Protein AF-A0A850GNF2-F1 (afdb_monomer_lite)

Secondary structure (DSSP, 8-state):
------HHHH-TTS-EE-TTT--EES-BTTB-TT-BTTB-EEETTEEE---SGGGSTTS-B--SSTTTTSBPPSPPEEE-TTS--TT--SSSSS-BS-HHHHHHHHTTSEEEEEEP--SPEE--EEE-TT-EEEEEEPTT---EEE-SSS-SEEE-TT-EEEEES-EEE--SS-SEEEETT-EEEEES-EEE--SS-SEEEEBSEEEEES-EEEE-SSS-SEEEES-EEEEES-EEEE-SSTT--SEEE-TT-EEEEES-EEEESSSS-SEE-TTEEEES-B-GGGSSS---TT--SEEEGGGTEEEE-----HHHHHHTTTEE--TTS-SB-SSSPBPP-STT-EE--SS----

pLDDT: mean 92.24, std 8.2, range [39.81, 98.62]

Radius of gyration: 20.98 Å; chains: 1; bounding box: 56×42×68 Å

Structure (mmCIF, N/CA/C/O backbone):
data_AF-A0A850GNF2-F1
#
_entry.id   AF-A0A850GNF2-F1
#
loop_
_atom_site.group_PDB
_atom_site.id
_atom_site.type_symbol
_atom_site.label_atom_id
_atom_site.label_alt_id
_atom_site.label_comp_id
_atom_site.label_asym_id
_atom_site.label_entity_id
_atom_site.label_seq_id
_atom_site.pdbx_PDB_ins_code
_atom_site.Cartn_x
_atom_site.Cartn_y
_atom_site.Cartn_z
_atom_site.occupancy
_atom_site.B_iso_or_equiv
_atom_site.auth_seq_id
_atom_site.auth_comp_id
_atom_site.auth_asym_id
_atom_site.auth_atom_id
_atom_site.pdbx_PDB_model_num
ATOM 1 N N . MET A 1 1 ? -12.364 -23.762 45.900 1.00 39.81 1 MET A N 1
ATOM 2 C CA . MET A 1 1 ? -12.097 -23.375 44.504 1.00 39.81 1 MET A CA 1
ATOM 3 C C . MET A 1 1 ? -11.815 -21.891 44.551 1.00 39.81 1 MET A C 1
ATOM 5 O O . MET A 1 1 ? -12.723 -21.150 44.901 1.00 39.81 1 MET A O 1
ATOM 9 N N . ALA A 1 2 ? -10.553 -21.489 44.403 1.00 40.12 2 ALA A N 1
ATOM 10 C CA . ALA A 1 2 ? -10.223 -20.075 44.277 1.00 40.12 2 ALA A CA 1
ATOM 11 C C . ALA A 1 2 ? -10.717 -19.643 42.896 1.00 40.12 2 ALA A C 1
ATOM 13 O O . ALA A 1 2 ? -10.344 -20.258 41.900 1.00 40.12 2 ALA A O 1
ATOM 14 N N . VAL A 1 3 ? -11.634 -18.684 42.866 1.00 44.25 3 VAL A N 1
ATOM 15 C CA . VAL A 1 3 ? -11.981 -17.976 41.638 1.00 44.25 3 VAL A CA 1
ATOM 16 C C . VAL A 1 3 ? -10.747 -17.132 41.339 1.00 44.25 3 VAL A C 1
ATOM 18 O O . VAL A 1 3 ? -10.374 -16.322 42.184 1.00 44.25 3 VAL A O 1
ATOM 21 N N . ALA A 1 4 ? -10.046 -17.403 40.240 1.00 52.19 4 ALA A N 1
ATOM 22 C CA . ALA A 1 4 ? -9.026 -16.477 39.767 1.00 52.19 4 ALA A CA 1
ATOM 23 C C . ALA A 1 4 ? -9.766 -15.186 39.393 1.00 52.19 4 ALA A C 1
ATOM 25 O O . ALA A 1 4 ? -10.641 -15.234 38.528 1.00 52.19 4 ALA A O 1
ATOM 26 N N . SER A 1 5 ? -9.518 -14.087 40.110 1.00 65.50 5 SER A N 1
ATOM 27 C CA . SER A 1 5 ? -9.947 -12.764 39.656 1.00 65.50 5 SER A CA 1
ATOM 28 C C . SER A 1 5 ? -9.274 -12.500 38.312 1.00 65.50 5 SER A C 1
ATOM 30 O O . SER A 1 5 ? -8.091 -12.795 38.140 1.00 65.50 5 SER A O 1
ATOM 32 N N . SER A 1 6 ? -10.039 -12.019 37.335 1.00 85.62 6 SER A N 1
ATOM 33 C CA . SER A 1 6 ? -9.461 -11.500 36.100 1.00 85.62 6 SER A CA 1
ATOM 34 C C . SER A 1 6 ? -8.782 -10.160 36.403 1.00 85.62 6 SER A C 1
ATOM 36 O O . SER A 1 6 ? -9.213 -9.431 37.301 1.00 85.62 6 SER A O 1
ATOM 38 N N . CYS A 1 7 ? -7.732 -9.820 35.652 1.00 90.62 7 CYS A N 1
ATOM 39 C CA . CYS A 1 7 ? -7.083 -8.513 35.766 1.00 90.62 7 CYS A CA 1
ATOM 40 C C . CYS A 1 7 ? -8.089 -7.366 35.580 1.00 90.62 7 CYS A C 1
ATOM 42 O O . CYS A 1 7 ? -8.069 -6.421 36.358 1.00 90.62 7 CYS A O 1
ATOM 44 N N . ALA A 1 8 ? -9.041 -7.503 34.652 1.00 90.06 8 ALA A N 1
ATOM 45 C CA . ALA A 1 8 ? -10.096 -6.520 34.407 1.00 90.06 8 ALA A CA 1
ATOM 46 C C . ALA A 1 8 ? -10.971 -6.191 35.633 1.00 90.06 8 ALA A C 1
ATOM 48 O O . ALA A 1 8 ? -11.349 -5.034 35.818 1.00 90.06 8 ALA A O 1
ATOM 49 N N . ASP A 1 9 ? -11.282 -7.177 36.481 1.00 88.50 9 ASP A N 1
ATOM 50 C CA . ASP A 1 9 ? -12.138 -6.957 37.655 1.00 88.50 9 ASP A CA 1
ATOM 51 C C . ASP A 1 9 ? -11.377 -6.296 38.817 1.00 88.50 9 ASP A C 1
ATOM 53 O O . ASP A 1 9 ? -11.948 -5.509 39.577 1.00 88.50 9 ASP A O 1
ATOM 57 N N . GLU A 1 10 ? -10.099 -6.643 38.993 1.00 90.88 10 GLU A N 1
ATOM 58 C CA . GLU A 1 10 ? -9.287 -6.200 40.135 1.00 90.88 10 GLU A CA 1
ATOM 59 C C . GLU A 1 10 ? -8.475 -4.930 39.831 1.00 90.88 10 GLU A C 1
ATOM 61 O O . GLU A 1 10 ? -8.272 -4.095 40.717 1.00 90.88 10 GLU A O 1
ATOM 66 N N . PHE A 1 11 ? -8.067 -4.752 38.574 1.00 91.81 11 PHE A N 1
ATOM 67 C CA . PHE A 1 11 ? -7.212 -3.672 38.093 1.00 91.81 11 PHE A CA 1
ATOM 68 C C . PHE A 1 11 ? -7.779 -3.066 36.797 1.00 91.81 11 PHE A C 1
ATOM 70 O O . PHE A 1 11 ? -7.298 -3.367 35.706 1.00 91.81 11 PHE A O 1
ATOM 77 N N . PRO A 1 12 ? -8.781 -2.172 36.887 1.00 88.75 12 PRO A N 1
ATOM 78 C CA . PRO A 1 12 ? -9.445 -1.608 35.708 1.00 88.75 12 PRO A CA 1
ATOM 79 C C . PRO A 1 12 ? -8.517 -0.780 34.802 1.00 88.75 12 PRO A C 1
ATOM 81 O O . PRO A 1 12 ? -8.802 -0.643 33.619 1.00 88.75 12 PRO A O 1
ATOM 84 N N . ASP A 1 13 ? -7.411 -0.254 35.337 1.00 89.44 13 ASP A N 1
ATOM 85 C CA . ASP A 1 13 ? -6.403 0.488 34.563 1.00 89.44 13 ASP A CA 1
ATOM 86 C C . ASP A 1 13 ? -5.393 -0.438 33.851 1.00 89.44 13 ASP A C 1
ATOM 88 O O . ASP A 1 13 ? -4.636 0.007 32.991 1.00 89.44 13 ASP A O 1
ATOM 92 N N . THR A 1 14 ? -5.358 -1.722 34.220 1.00 91.31 14 THR A N 1
ATOM 93 C CA . THR A 1 14 ? -4.506 -2.754 33.613 1.00 91.31 14 THR A CA 1
ATOM 94 C C . THR A 1 14 ? -5.310 -4.043 33.422 1.00 91.31 14 THR A C 1
ATOM 96 O O . THR A 1 14 ? -5.077 -5.030 34.128 1.00 91.31 14 THR A O 1
ATOM 99 N N . PRO A 1 15 ? -6.329 -4.027 32.551 1.00 93.19 15 PRO A N 1
ATOM 100 C CA . PRO A 1 15 ? -7.296 -5.113 32.479 1.00 93.19 15 PRO A CA 1
ATOM 101 C C . PRO A 1 15 ? -6.758 -6.357 31.761 1.00 93.19 15 PRO A C 1
ATOM 103 O O . PRO A 1 15 ? -7.284 -7.450 31.992 1.00 93.19 15 PRO A O 1
ATOM 106 N N . ALA A 1 16 ? -5.710 -6.212 30.945 1.00 93.50 16 ALA A N 1
ATOM 107 C CA . ALA A 1 16 ? -5.114 -7.305 30.193 1.00 93.50 16 ALA A CA 1
ATOM 108 C C . ALA A 1 16 ? -4.222 -8.168 31.096 1.00 93.50 16 ALA A C 1
ATOM 110 O O . ALA A 1 16 ? -3.486 -7.666 31.947 1.00 93.50 16 ALA A O 1
ATOM 111 N N . CYS A 1 17 ? -4.284 -9.486 30.917 1.00 93.06 17 CYS A N 1
ATOM 112 C CA . CYS A 1 17 ? -3.475 -10.438 31.672 1.00 93.06 17 CYS A CA 1
ATOM 113 C C . CYS A 1 17 ? -2.359 -10.986 30.786 1.00 93.06 17 CYS A C 1
ATOM 115 O O . CYS A 1 17 ? -2.636 -11.601 29.755 1.00 93.06 17 CYS A O 1
ATOM 117 N N . ASP A 1 18 ? -1.111 -10.809 31.209 1.00 90.81 18 ASP A N 1
ATOM 118 C CA . ASP A 1 18 ? 0.023 -11.478 30.585 1.00 90.81 18 ASP A CA 1
ATOM 119 C C . ASP A 1 18 ? 0.047 -12.953 30.987 1.00 90.81 18 ASP A C 1
ATOM 121 O O . ASP A 1 18 ? 0.232 -13.287 32.162 1.00 90.81 18 ASP A O 1
ATOM 125 N N . ALA A 1 19 ? -0.138 -13.845 30.017 1.00 87.44 19 ALA A N 1
ATOM 126 C CA . ALA A 1 19 ? -0.229 -15.277 30.285 1.00 87.44 19 ALA A CA 1
ATOM 127 C C . ALA A 1 19 ? 1.074 -15.855 30.868 1.00 87.44 19 ALA A C 1
ATOM 129 O O . ALA A 1 19 ? 1.021 -16.816 31.641 1.00 87.44 19 ALA A O 1
ATOM 130 N N . ASP A 1 20 ? 2.220 -15.258 30.536 1.00 87.81 20 ASP A N 1
ATOM 131 C CA . ASP A 1 20 ? 3.536 -15.781 30.899 1.00 87.81 20 ASP A CA 1
ATOM 132 C C . ASP A 1 20 ? 3.971 -15.368 32.310 1.00 87.81 20 ASP A C 1
ATOM 134 O O . ASP A 1 20 ? 4.426 -16.202 33.101 1.00 87.81 20 ASP A O 1
ATOM 138 N N . SER A 1 21 ? 3.822 -14.091 32.663 1.00 90.19 21 SER A N 1
ATOM 139 C CA . SER A 1 21 ? 4.195 -13.570 33.984 1.00 90.19 21 SER A CA 1
ATOM 140 C C . SER A 1 21 ? 3.050 -13.584 34.998 1.00 90.19 21 SER A C 1
ATOM 142 O O . SER A 1 21 ? 3.304 -13.514 36.206 1.00 90.19 21 SER A O 1
ATOM 144 N N . GLY A 1 22 ? 1.799 -13.666 34.534 1.00 89.81 22 GLY A N 1
ATOM 145 C CA . GLY A 1 22 ? 0.603 -13.454 35.350 1.00 89.81 22 GLY A CA 1
ATOM 146 C C . GLY A 1 22 ? 0.435 -12.005 35.816 1.00 89.81 22 GLY A C 1
ATOM 147 O O . GLY A 1 22 ? -0.324 -11.755 36.755 1.00 89.81 22 GLY A O 1
ATOM 148 N N . ALA A 1 23 ? 1.177 -11.060 35.228 1.00 92.38 23 ALA A N 1
ATOM 149 C CA . ALA A 1 23 ? 1.043 -9.643 35.522 1.00 92.38 23 ALA A CA 1
ATOM 150 C C . ALA A 1 23 ? -0.188 -9.053 34.826 1.00 92.38 23 ALA A C 1
ATOM 152 O O . ALA A 1 23 ? -0.534 -9.428 33.707 1.00 92.38 23 ALA A O 1
ATOM 153 N N . CYS A 1 24 ? -0.813 -8.084 35.488 1.00 94.94 24 CYS A N 1
ATOM 154 C CA . CYS A 1 24 ? -1.846 -7.262 34.882 1.00 94.94 24 CYS A CA 1
ATOM 155 C C . CYS A 1 24 ? -1.188 -6.071 34.179 1.00 94.94 24 CYS A C 1
ATOM 157 O O . CYS A 1 24 ? -0.412 -5.331 34.792 1.00 94.94 24 CYS A O 1
ATOM 159 N N . LEU A 1 25 ? -1.476 -5.916 32.892 1.00 95.62 25 LEU A N 1
ATOM 160 C CA . LEU A 1 25 ? -0.888 -4.932 31.991 1.00 95.62 25 LEU A CA 1
ATOM 161 C C . LEU A 1 25 ? -1.976 -4.042 31.399 1.00 95.62 25 LEU A C 1
ATOM 163 O O . LEU A 1 25 ? -3.154 -4.397 31.409 1.00 95.62 25 LEU A O 1
ATOM 167 N N . VAL A 1 26 ? -1.585 -2.870 30.897 1.00 95.50 26 VAL A N 1
ATOM 168 C CA . VAL A 1 26 ? -2.526 -1.968 30.214 1.00 95.50 26 VAL A CA 1
ATOM 169 C C . VAL A 1 26 ? -3.154 -2.693 29.028 1.00 95.50 26 VAL A C 1
ATOM 171 O O . VAL A 1 26 ? -4.368 -2.687 28.876 1.00 95.50 26 VAL A O 1
ATOM 174 N N . CYS A 1 27 ? -2.324 -3.362 28.239 1.00 95.75 27 CYS A N 1
ATOM 175 C CA . CYS A 1 27 ? -2.727 -4.149 27.090 1.00 95.75 27 CYS A CA 1
ATOM 176 C C . CYS A 1 27 ? -1.705 -5.265 26.846 1.00 95.75 27 CYS A C 1
ATOM 178 O O . CYS A 1 27 ? -0.597 -5.230 27.391 1.00 95.75 27 CYS A O 1
ATOM 180 N N . THR A 1 28 ? -2.074 -6.226 26.011 1.00 93.19 28 THR A N 1
ATOM 181 C CA . THR A 1 28 ? -1.159 -7.178 25.367 1.00 93.19 28 THR A CA 1
ATOM 182 C C . THR A 1 28 ? -1.459 -7.207 23.868 1.00 93.19 28 THR A C 1
ATOM 184 O O . THR A 1 28 ? -2.492 -6.694 23.439 1.00 93.19 28 THR A O 1
ATOM 187 N N . GLU A 1 29 ? -0.601 -7.829 23.056 1.00 86.75 29 GLU A N 1
ATOM 188 C CA . GLU A 1 29 ? -0.900 -8.034 21.626 1.00 86.75 29 GLU A CA 1
ATOM 189 C C . GLU A 1 29 ? -2.222 -8.792 21.413 1.00 86.75 29 GLU A C 1
ATOM 191 O O . GLU A 1 29 ? -2.964 -8.508 20.479 1.00 86.75 29 GLU A O 1
ATOM 196 N N . ALA A 1 30 ? -2.552 -9.721 22.317 1.00 86.50 30 ALA A N 1
ATOM 197 C CA . ALA A 1 30 ? -3.792 -10.492 22.269 1.00 86.50 30 ALA A CA 1
ATOM 198 C C . ALA A 1 30 ? -5.013 -9.756 22.860 1.00 86.50 30 ALA A C 1
ATOM 200 O O . ALA A 1 30 ? -6.145 -10.179 22.629 1.00 86.50 30 ALA A O 1
ATOM 201 N N . ASP A 1 31 ? -4.803 -8.693 23.642 1.00 90.25 31 ASP A N 1
ATOM 202 C CA . ASP A 1 31 ? -5.862 -7.914 24.285 1.00 90.25 31 ASP A CA 1
ATOM 203 C C . ASP A 1 31 ? -5.499 -6.421 24.322 1.00 90.25 31 ASP A C 1
ATOM 205 O O . ASP A 1 31 ? -4.918 -5.906 25.283 1.00 90.25 31 ASP A O 1
ATOM 209 N N . ALA A 1 32 ? -5.881 -5.717 23.255 1.00 92.25 32 ALA A N 1
ATOM 210 C CA . ALA A 1 32 ? -5.799 -4.264 23.138 1.00 92.25 32 ALA A CA 1
ATOM 211 C C . ALA A 1 32 ? -7.120 -3.572 23.531 1.00 92.25 32 ALA A C 1
ATOM 213 O O . ALA A 1 32 ? -7.311 -2.399 23.231 1.00 92.25 32 ALA A O 1
ATOM 214 N N . SER A 1 33 ? -8.047 -4.261 24.212 1.00 88.62 33 SER A N 1
ATOM 215 C CA . SER A 1 33 ? -9.397 -3.733 24.487 1.00 88.62 33 SER A CA 1
ATOM 216 C C . SER A 1 33 ? -9.417 -2.488 25.389 1.00 88.62 33 SER A C 1
ATOM 218 O O . SER A 1 33 ? -10.382 -1.723 25.376 1.00 88.62 33 SER A O 1
ATOM 220 N N . ALA A 1 34 ? -8.346 -2.266 26.159 1.00 92.00 34 ALA A N 1
ATOM 221 C CA . ALA A 1 34 ? -8.129 -1.060 26.959 1.00 92.00 34 ALA A CA 1
ATOM 222 C C . ALA A 1 34 ? -7.594 0.134 26.149 1.00 92.00 34 ALA A C 1
ATOM 224 O O . ALA A 1 34 ? -7.656 1.274 26.616 1.00 92.00 34 ALA A O 1
ATOM 225 N N . CYS A 1 35 ? -7.037 -0.128 24.967 1.00 94.44 35 CYS A N 1
ATOM 226 C CA . CYS A 1 35 ? -6.537 0.877 24.046 1.00 94.44 35 CYS A CA 1
ATOM 227 C C . CYS A 1 35 ? -7.698 1.448 23.220 1.00 94.44 35 CYS A C 1
ATOM 229 O O . CYS A 1 35 ? -8.672 0.769 22.904 1.00 94.44 35 CYS A O 1
ATOM 231 N N . GLY A 1 36 ? -7.632 2.738 22.901 1.00 90.94 36 GLY A N 1
ATOM 232 C CA . GLY A 1 36 ? -8.710 3.426 22.199 1.00 90.94 36 GLY A CA 1
ATOM 233 C C . GLY A 1 36 ? -8.376 4.876 21.881 1.00 90.94 36 GLY A C 1
ATOM 234 O O . GLY A 1 36 ? -7.320 5.395 22.251 1.00 90.94 36 GLY A O 1
ATOM 235 N N . GLY A 1 37 ? -9.290 5.548 21.181 1.00 92.06 37 GLY A N 1
ATOM 236 C CA . GLY A 1 37 ? -9.079 6.922 20.727 1.00 92.06 37 GLY A CA 1
ATOM 237 C C . GLY A 1 37 ? -7.844 7.032 19.828 1.00 92.06 37 GLY A C 1
ATOM 238 O O . GLY A 1 37 ? -7.724 6.306 18.848 1.00 92.06 37 GLY A O 1
ATOM 239 N N . SER A 1 38 ? -6.920 7.927 20.181 1.00 94.88 38 SER A N 1
ATOM 240 C CA . SER A 1 38 ? -5.676 8.165 19.433 1.00 94.88 38 SER A CA 1
ATOM 241 C C . SER A 1 38 ? -4.569 7.142 19.697 1.00 94.88 38 SER A C 1
ATOM 243 O O . SER A 1 38 ? -3.463 7.304 19.193 1.00 94.88 38 SER A O 1
ATOM 245 N N . THR A 1 39 ? -4.815 6.145 20.547 1.00 95.94 39 THR A N 1
ATOM 246 C CA . THR A 1 39 ? -3.853 5.079 20.843 1.00 95.94 39 THR A CA 1
ATOM 247 C C . THR A 1 39 ? -4.557 3.723 20.866 1.00 95.94 39 THR A C 1
ATOM 249 O O . THR A 1 39 ? -4.775 3.189 21.955 1.00 95.94 39 THR A O 1
ATOM 252 N N . PRO A 1 40 ? -5.013 3.203 19.713 1.00 95.62 40 PRO A N 1
ATOM 253 C CA . PRO A 1 40 ? -5.770 1.954 19.650 1.00 95.62 40 PRO A CA 1
ATOM 254 C C . PRO A 1 40 ? -4.891 0.692 19.669 1.00 95.62 40 PRO A C 1
ATOM 256 O O . PRO A 1 40 ? -5.389 -0.379 19.996 1.00 95.62 40 PRO A O 1
ATOM 259 N N . ALA A 1 41 ? -3.600 0.803 19.351 1.00 94.44 41 ALA A N 1
ATOM 260 C CA . ALA A 1 41 ? -2.694 -0.335 19.242 1.00 94.44 41 ALA A CA 1
ATOM 261 C C . ALA A 1 41 ? -1.982 -0.623 20.569 1.00 94.44 41 ALA A C 1
ATOM 263 O O . ALA A 1 41 ? -1.715 0.301 21.337 1.00 94.44 41 ALA A O 1
ATOM 264 N N . CYS A 1 42 ? -1.605 -1.881 20.809 1.00 94.06 42 CYS A N 1
ATOM 265 C CA . CYS A 1 42 ? -0.742 -2.261 21.925 1.00 94.06 42 CYS A CA 1
ATOM 266 C C . CYS A 1 42 ? 0.664 -2.615 21.432 1.00 94.06 42 CYS A C 1
ATOM 268 O O . CYS A 1 42 ? 0.819 -3.559 20.664 1.00 94.06 42 CYS A O 1
ATOM 270 N N . VAL A 1 43 ? 1.684 -1.897 21.903 1.00 90.88 43 VAL A N 1
ATOM 271 C CA . VAL A 1 43 ? 3.099 -2.207 21.639 1.00 90.88 43 VAL A CA 1
ATOM 272 C C . VAL A 1 43 ? 3.862 -2.130 22.952 1.00 90.88 43 VAL A C 1
ATOM 274 O O . VAL A 1 43 ? 3.697 -1.172 23.709 1.00 90.88 43 VAL A O 1
ATOM 277 N N . ASP A 1 44 ? 4.663 -3.153 23.256 1.00 90.25 44 ASP A N 1
ATOM 278 C CA . ASP A 1 44 ? 5.404 -3.264 24.521 1.00 90.25 44 ASP A CA 1
ATOM 279 C C . ASP A 1 44 ? 4.519 -2.995 25.755 1.00 90.25 44 ASP A C 1
ATOM 281 O O . ASP A 1 44 ? 4.902 -2.303 26.705 1.00 90.25 44 ASP A O 1
ATOM 285 N N . ASN A 1 45 ? 3.296 -3.537 25.731 1.00 94.25 45 ASN A N 1
ATOM 286 C CA . ASN A 1 45 ? 2.292 -3.404 26.792 1.00 94.25 45 ASN A CA 1
ATOM 287 C C . ASN A 1 45 ? 1.847 -1.956 27.072 1.00 94.25 45 ASN A C 1
ATOM 289 O O . ASN A 1 45 ? 1.370 -1.643 28.167 1.00 94.25 45 ASN A O 1
ATOM 293 N N . THR A 1 46 ? 2.020 -1.069 26.090 1.00 94.50 46 THR A N 1
ATOM 294 C CA . THR A 1 46 ? 1.627 0.341 26.128 1.00 94.50 46 THR A CA 1
ATOM 295 C C . THR A 1 46 ? 0.708 0.651 24.953 1.00 94.50 46 THR A C 1
ATOM 297 O O . THR A 1 46 ? 0.967 0.230 23.827 1.00 94.50 46 THR A O 1
ATOM 300 N N . CYS A 1 47 ? -0.353 1.423 25.198 1.00 96.19 47 CYS A N 1
ATOM 301 C CA . CYS A 1 47 ? -1.207 1.892 24.115 1.00 96.19 47 CYS A CA 1
ATOM 302 C C . CYS A 1 47 ? -0.483 2.962 23.285 1.00 96.19 47 CYS A C 1
ATOM 304 O O . CYS A 1 47 ? -0.028 3.975 23.826 1.00 96.19 47 CYS A O 1
ATOM 306 N N . VAL A 1 48 ? -0.413 2.756 21.975 1.00 95.50 48 VAL A N 1
ATOM 307 C CA . VAL A 1 48 ? 0.239 3.644 21.003 1.00 95.50 48 VAL A CA 1
ATOM 308 C C . VAL A 1 48 ? -0.695 3.913 19.816 1.00 95.50 48 VAL A C 1
ATOM 310 O O . VAL A 1 48 ? -1.666 3.171 19.628 1.00 95.50 48 VAL A O 1
ATOM 313 N N . PRO A 1 49 ? -0.473 4.985 19.03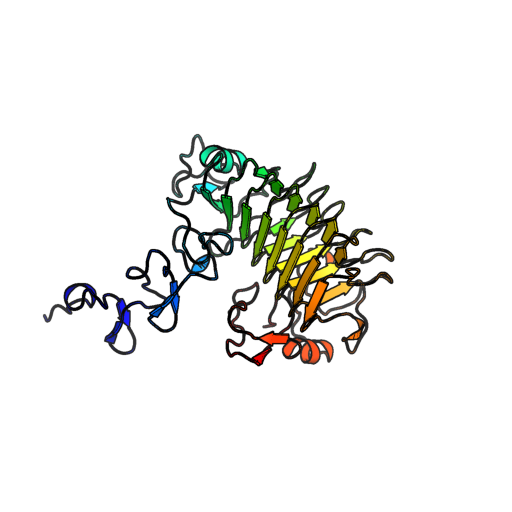1 1.00 96.06 49 PRO A N 1
ATOM 314 C CA . PRO A 1 49 ? -1.181 5.173 17.767 1.00 96.06 49 PRO A CA 1
ATOM 315 C C . PRO A 1 49 ? -0.962 3.963 16.854 1.00 96.06 49 PRO A C 1
ATOM 317 O O . PRO A 1 49 ? 0.122 3.377 16.877 1.00 96.06 49 PRO A O 1
ATOM 320 N N . CYS A 1 50 ? -1.966 3.583 16.064 1.00 95.12 50 CYS A N 1
ATOM 321 C CA . CYS A 1 50 ? -1.761 2.523 15.083 1.00 95.12 50 CYS A CA 1
ATOM 322 C C . CYS A 1 50 ? -0.827 2.995 13.957 1.00 95.12 50 CYS A C 1
ATOM 324 O O . CYS A 1 50 ? -0.760 4.174 13.618 1.00 95.12 50 CYS A O 1
ATOM 326 N N . SER A 1 51 ? -0.097 2.060 13.374 1.00 92.25 51 SER A N 1
ATOM 327 C CA . SER A 1 51 ? 0.792 2.256 12.230 1.00 92.25 51 SER A CA 1
ATOM 328 C C . SER A 1 51 ? 0.575 1.209 11.135 1.00 92.25 51 SER A C 1
ATOM 330 O O . SER A 1 51 ? 1.240 1.262 10.106 1.00 92.25 51 SER A O 1
ATOM 332 N N . MET A 1 52 ? -0.328 0.249 11.356 1.00 91.38 52 MET A N 1
ATOM 333 C CA . MET A 1 52 ? -0.705 -0.810 10.415 1.00 91.38 52 MET A CA 1
ATOM 334 C C . MET A 1 52 ? -2.177 -1.187 10.622 1.00 91.38 52 MET A C 1
ATOM 336 O O . MET A 1 52 ? -2.719 -0.989 11.714 1.00 91.38 52 MET A O 1
ATOM 340 N N . HIS A 1 53 ? -2.850 -1.685 9.586 1.00 93.69 53 HIS A N 1
ATOM 341 C CA . HIS A 1 53 ? -4.298 -1.908 9.640 1.00 93.69 53 HIS A CA 1
ATOM 342 C C . HIS A 1 53 ? -4.695 -3.020 10.623 1.00 93.69 53 HIS A C 1
ATOM 344 O O . HIS A 1 53 ? -5.726 -2.913 11.281 1.00 93.69 53 HIS A O 1
ATOM 350 N N . GLU A 1 54 ? -3.834 -4.012 10.815 1.00 90.88 54 GLU A N 1
ATOM 351 C CA . GLU A 1 54 ? -4.004 -5.162 11.708 1.00 90.88 54 GLU A CA 1
ATOM 352 C C . GLU A 1 54 ? -4.068 -4.761 13.189 1.00 90.88 54 GLU A C 1
ATOM 354 O O . GLU A 1 54 ? -4.623 -5.484 14.013 1.00 90.88 54 GLU A O 1
ATOM 359 N N . GLN A 1 55 ? -3.559 -3.574 13.537 1.00 92.38 55 GLN A N 1
ATOM 360 C CA . GLN A 1 55 ? -3.676 -3.003 14.882 1.00 92.38 55 GLN A CA 1
ATOM 361 C C . GLN A 1 55 ? -5.064 -2.413 15.177 1.00 92.38 55 GLN A C 1
ATOM 363 O O . GLN A 1 55 ? -5.291 -1.906 16.277 1.00 92.38 55 GLN A O 1
ATOM 368 N N . CYS A 1 56 ? -5.992 -2.478 14.221 1.00 93.62 56 CYS A N 1
ATOM 369 C CA . CYS A 1 56 ? -7.373 -2.033 14.354 1.00 93.62 56 CYS A CA 1
ATOM 370 C C . CYS A 1 56 ? -8.349 -3.201 14.148 1.00 93.62 56 CYS A C 1
ATOM 372 O O . CYS A 1 56 ? -8.970 -3.295 13.089 1.00 93.62 56 CYS A O 1
ATOM 374 N N . PRO A 1 57 ? -8.523 -4.094 15.144 1.00 84.88 57 PRO A N 1
ATOM 375 C CA . PRO A 1 57 ? -9.429 -5.232 15.022 1.00 84.88 57 PRO A CA 1
ATOM 376 C C . PRO A 1 57 ? -10.850 -4.798 14.638 1.00 84.88 57 PRO A C 1
ATOM 378 O O . PRO A 1 57 ? -11.447 -3.952 15.303 1.00 84.88 57 PRO A O 1
ATOM 381 N N . GLY A 1 58 ? -11.390 -5.395 13.573 1.00 83.50 58 GLY A N 1
ATOM 382 C CA . GLY A 1 58 ? -12.728 -5.089 13.049 1.00 83.50 58 GLY A CA 1
ATOM 383 C C . GLY A 1 58 ? -12.818 -3.823 12.191 1.00 83.50 58 GLY A C 1
ATOM 384 O O . GLY A 1 58 ? -13.919 -3.419 11.829 1.00 83.50 58 GLY A O 1
ATOM 385 N N . SER A 1 59 ? -11.689 -3.182 11.882 1.00 93.75 59 SER A N 1
ATOM 386 C CA . SER A 1 59 ? -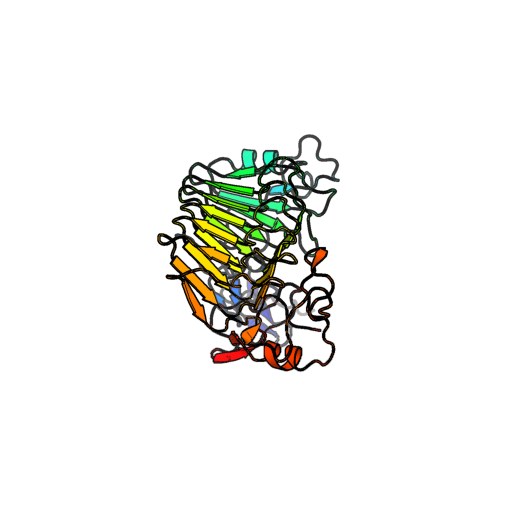11.622 -1.949 11.100 1.00 93.75 59 SER A CA 1
ATOM 387 C C . SER A 1 59 ? -10.246 -1.841 10.418 1.00 93.75 59 SER A C 1
ATOM 389 O O . SER A 1 59 ? -9.625 -2.848 10.089 1.00 93.75 59 SER A O 1
ATOM 391 N N . ALA A 1 60 ? -9.766 -0.624 10.181 1.00 96.25 60 ALA A N 1
ATOM 392 C CA . ALA A 1 60 ? -8.470 -0.334 9.590 1.00 96.25 60 ALA A CA 1
ATOM 393 C C . ALA A 1 60 ? -7.814 0.849 10.313 1.00 96.25 60 ALA A C 1
ATOM 395 O O . ALA A 1 60 ? -8.495 1.704 10.881 1.00 96.25 60 ALA A O 1
ATOM 396 N N . CYS A 1 61 ? -6.485 0.917 10.284 1.00 96.50 61 CYS A N 1
ATOM 397 C CA . CYS A 1 61 ? -5.752 2.097 10.738 1.00 96.50 61 CYS A CA 1
ATOM 398 C C . CYS A 1 61 ? -5.827 3.225 9.706 1.00 96.50 61 CYS A C 1
ATOM 400 O O . CYS A 1 61 ? -5.689 2.987 8.507 1.00 96.50 61 CYS A O 1
ATOM 402 N N . GLN A 1 62 ? -5.986 4.455 10.175 1.00 95.62 62 GLN A N 1
ATOM 403 C CA . GLN A 1 62 ? -5.809 5.651 9.364 1.00 95.62 62 GLN A CA 1
ATOM 404 C C . GLN A 1 62 ? -4.313 5.948 9.297 1.00 95.62 62 GLN A C 1
ATOM 406 O O . GLN A 1 62 ? -3.733 6.457 10.254 1.00 95.62 62 GLN A O 1
ATOM 411 N N . LEU A 1 63 ? -3.665 5.547 8.202 1.00 91.69 63 LEU A N 1
ATOM 412 C CA . LEU A 1 63 ? -2.204 5.643 8.083 1.00 91.69 63 LEU A CA 1
ATOM 413 C C . LEU A 1 63 ? -1.713 7.069 7.822 1.00 91.69 63 LEU A C 1
ATOM 415 O O . LEU A 1 63 ? -0.550 7.350 8.076 1.00 91.69 63 LEU A O 1
ATOM 419 N N . GLU A 1 64 ? -2.591 7.941 7.330 1.00 87.56 64 GLU A N 1
ATOM 420 C CA . GLU A 1 64 ? -2.277 9.321 6.961 1.00 87.56 64 GLU A CA 1
ATOM 421 C C . GLU A 1 64 ? -3.510 10.230 7.104 1.00 87.56 64 GLU A C 1
ATOM 423 O O . GLU A 1 64 ? -4.641 9.756 7.260 1.00 87.56 64 GLU A O 1
ATOM 428 N N . GLY A 1 65 ? -3.289 11.546 7.033 1.00 85.19 65 GLY A N 1
ATOM 429 C CA . GLY A 1 65 ? -4.309 12.584 7.207 1.00 85.19 65 GLY A CA 1
ATOM 430 C C . GLY A 1 65 ? -4.450 13.077 8.653 1.00 85.19 65 GLY A C 1
ATOM 431 O O . GLY A 1 65 ? -3.641 12.768 9.529 1.00 85.19 65 GLY A O 1
ATOM 432 N N . ASP A 1 66 ? -5.488 13.871 8.923 1.00 87.12 66 ASP A N 1
ATOM 433 C CA . ASP A 1 66 ? -5.682 14.518 10.235 1.00 87.12 66 ASP A CA 1
ATOM 434 C C . ASP A 1 66 ? -5.907 13.523 11.392 1.00 87.12 66 ASP A C 1
ATOM 436 O O . ASP A 1 66 ? -5.600 13.835 12.544 1.00 87.12 66 ASP A O 1
ATOM 440 N N . ASP A 1 67 ? -6.392 12.319 11.083 1.00 92.31 67 ASP A N 1
ATOM 441 C CA . ASP A 1 67 ? -6.724 11.270 12.054 1.00 92.31 67 ASP A CA 1
ATOM 442 C C . ASP A 1 67 ? -5.672 10.149 12.102 1.00 92.31 67 ASP A C 1
ATOM 444 O O . ASP A 1 67 ? -5.948 9.053 12.601 1.00 92.31 67 ASP A O 1
ATOM 448 N N . THR A 1 68 ? -4.467 10.419 11.583 1.00 94.12 68 THR A N 1
ATOM 449 C CA . THR A 1 68 ? -3.364 9.451 11.531 1.00 94.12 68 THR A CA 1
ATOM 450 C C . THR A 1 68 ? -3.147 8.768 12.880 1.00 94.12 68 THR A C 1
ATOM 452 O O . THR A 1 68 ? -3.018 9.417 13.922 1.00 94.12 68 THR A O 1
ATOM 455 N N . GLY A 1 69 ? -3.077 7.440 12.853 1.00 95.19 69 GLY A N 1
ATOM 456 C CA . GLY A 1 69 ? -2.843 6.602 14.023 1.00 95.19 69 GLY A CA 1
ATOM 457 C C . GLY A 1 69 ? -4.078 6.296 14.868 1.00 95.19 69 GLY A C 1
ATOM 458 O O . GLY A 1 69 ? -3.956 5.734 15.960 1.00 95.19 69 GLY A O 1
ATOM 459 N N . THR A 1 70 ? -5.268 6.616 14.362 1.00 96.69 70 THR A N 1
ATOM 460 C CA . THR A 1 70 ? -6.554 6.150 14.901 1.00 96.69 70 THR A CA 1
ATOM 461 C C . THR A 1 70 ? -7.133 5.036 14.024 1.00 96.69 70 THR A C 1
ATOM 463 O O . THR A 1 70 ? -6.746 4.885 12.867 1.00 96.69 70 THR A O 1
ATOM 466 N N . CYS A 1 71 ? -8.076 4.256 14.553 1.00 96.94 71 CYS A N 1
ATOM 467 C CA . CYS A 1 71 ? -8.851 3.320 13.736 1.00 96.94 71 CYS A CA 1
ATOM 468 C C . CYS A 1 71 ? -10.051 4.022 13.095 1.00 96.94 71 CYS A C 1
ATOM 470 O O . CYS A 1 71 ? -10.637 4.917 13.710 1.00 96.94 71 CYS A O 1
ATOM 472 N N . PHE A 1 72 ? -10.454 3.585 11.901 1.00 96.69 72 PHE A N 1
ATOM 473 C CA . PHE A 1 72 ? -11.727 3.997 11.307 1.00 96.69 72 PHE A CA 1
ATOM 474 C C . PHE A 1 72 ? -12.893 3.669 12.249 1.00 96.69 72 PHE A C 1
ATOM 476 O O . PHE A 1 72 ? -12.915 2.615 12.895 1.00 96.69 72 PHE A O 1
ATOM 483 N N . ALA A 1 73 ? -13.865 4.575 12.320 1.00 93.56 73 ALA A N 1
ATOM 484 C CA . ALA A 1 73 ? -15.075 4.376 13.102 1.00 93.56 73 ALA A CA 1
ATOM 485 C C . ALA A 1 73 ? -16.123 3.556 12.332 1.00 93.56 73 ALA A C 1
ATOM 487 O O . ALA A 1 73 ? -16.199 3.613 11.108 1.00 93.56 73 ALA A O 1
ATOM 488 N N . GLY A 1 74 ? -16.994 2.871 13.077 1.00 91.12 74 GLY A N 1
ATOM 489 C CA . GLY A 1 74 ? -18.071 2.056 12.512 1.00 91.12 74 GLY A CA 1
ATOM 490 C C . GLY A 1 74 ? -17.655 0.612 12.243 1.00 91.12 74 GLY A C 1
ATOM 491 O O . GLY A 1 74 ? -16.491 0.249 12.392 1.00 91.12 74 GLY A O 1
ATOM 492 N N . ASP A 1 75 ? -18.647 -0.203 11.895 1.00 93.50 75 ASP A N 1
ATOM 493 C CA . ASP A 1 75 ? -18.432 -1.597 11.518 1.00 93.50 75 ASP A CA 1
ATOM 494 C C . ASP A 1 75 ? -17.951 -1.658 10.063 1.00 93.50 75 ASP A C 1
ATOM 496 O O . ASP A 1 75 ? -18.445 -0.914 9.208 1.00 93.50 75 ASP A O 1
ATOM 500 N N . ALA A 1 76 ? -16.991 -2.538 9.779 1.00 96.94 76 ALA A N 1
ATOM 501 C CA . ALA A 1 76 ? -16.533 -2.757 8.417 1.00 96.94 76 ALA A CA 1
ATOM 502 C C . ALA A 1 76 ? -17.618 -3.446 7.572 1.00 96.94 76 ALA A C 1
ATOM 504 O O . ALA A 1 76 ? -18.358 -4.306 8.054 1.00 96.94 76 ALA A O 1
ATOM 505 N N . LEU A 1 77 ? -17.699 -3.068 6.297 1.00 97.50 77 LEU A N 1
ATOM 506 C CA . LEU A 1 77 ? -18.564 -3.717 5.319 1.00 97.50 77 LEU A CA 1
ATOM 507 C C . LEU A 1 77 ? -17.813 -4.878 4.673 1.00 97.50 77 LEU A C 1
ATOM 509 O O . LEU A 1 77 ? -16.669 -4.719 4.272 1.00 97.50 77 LEU A O 1
ATOM 513 N N . HIS A 1 78 ? -18.449 -6.027 4.522 1.00 96.88 78 HIS A N 1
ATOM 514 C CA . HIS A 1 78 ? -17.860 -7.204 3.899 1.00 96.88 78 HIS A CA 1
ATOM 515 C C . HIS A 1 78 ? -18.344 -7.345 2.459 1.00 96.88 78 HIS A C 1
ATOM 517 O O . HIS A 1 78 ? -19.531 -7.170 2.169 1.00 96.88 78 HIS A O 1
ATOM 523 N N . VAL A 1 79 ? -17.422 -7.689 1.563 1.00 96.69 79 VAL A N 1
ATOM 524 C CA . VAL A 1 79 ? -17.698 -8.024 0.165 1.00 96.69 79 VAL A CA 1
ATOM 525 C C . VAL A 1 79 ? -17.183 -9.432 -0.102 1.00 96.69 79 VAL A C 1
ATOM 527 O O . VAL A 1 79 ? -16.006 -9.716 0.116 1.00 96.69 79 VAL A O 1
ATOM 530 N N . ASP A 1 80 ? -18.070 -10.302 -0.576 1.00 95.25 80 ASP A N 1
ATOM 531 C CA . ASP A 1 80 ? -17.760 -11.676 -0.972 1.00 95.25 80 ASP A CA 1
ATOM 532 C C . ASP A 1 80 ? -18.563 -12.024 -2.234 1.00 95.25 80 ASP A C 1
ATOM 534 O O . ASP A 1 80 ? -19.771 -12.270 -2.184 1.00 95.25 80 ASP A O 1
ATOM 538 N N . GLY A 1 81 ? -17.883 -12.037 -3.383 1.00 86.31 81 GLY A N 1
ATOM 539 C CA . GLY A 1 81 ? -18.496 -12.326 -4.683 1.00 86.31 81 GLY A CA 1
ATOM 540 C C . GLY A 1 81 ? -18.984 -13.771 -4.868 1.00 86.31 81 GLY A C 1
ATOM 541 O O . GLY A 1 81 ? -19.762 -14.031 -5.791 1.00 86.31 81 GLY A O 1
ATOM 542 N N . ASP A 1 82 ? -18.562 -14.704 -4.009 1.00 87.56 82 ASP A N 1
ATOM 543 C CA . ASP A 1 82 ? -18.961 -16.116 -4.053 1.00 87.56 82 ASP A CA 1
ATOM 544 C C . ASP A 1 82 ? -20.069 -16.444 -3.031 1.00 87.56 82 ASP A C 1
ATOM 546 O O . ASP A 1 82 ? -20.717 -17.500 -3.120 1.00 87.56 82 ASP A O 1
ATOM 550 N N . ALA A 1 83 ? -20.339 -15.538 -2.085 1.00 84.44 83 ALA A N 1
ATOM 551 C CA . ALA A 1 83 ? -21.413 -15.672 -1.111 1.00 84.44 83 ALA A CA 1
ATOM 552 C C . ALA A 1 83 ? -22.814 -15.586 -1.741 1.00 84.44 83 ALA A C 1
ATOM 554 O O . ALA A 1 83 ? -23.055 -15.062 -2.829 1.00 84.44 83 ALA A O 1
ATOM 555 N N . ALA A 1 84 ? -23.814 -16.074 -1.002 1.00 79.88 84 ALA A N 1
ATOM 556 C CA . ALA A 1 84 ? -25.221 -15.879 -1.346 1.00 79.88 84 ALA A CA 1
ATOM 557 C C . ALA A 1 84 ? -25.702 -14.474 -0.926 1.00 79.88 84 ALA A C 1
ATOM 559 O O . ALA A 1 84 ? -26.631 -14.341 -0.132 1.00 79.88 84 ALA A O 1
ATOM 560 N N . CYS A 1 85 ? -25.086 -13.427 -1.469 1.00 78.75 85 CYS A N 1
ATOM 561 C CA . CYS A 1 85 ? -25.237 -12.024 -1.060 1.00 78.75 85 CYS A CA 1
ATOM 562 C C . CYS A 1 85 ? -26.508 -11.330 -1.609 1.00 78.75 85 CYS A C 1
ATOM 564 O O . CYS A 1 85 ? -26.532 -10.142 -1.925 1.00 78.75 85 CYS A O 1
ATOM 566 N N . VAL A 1 86 ? -27.628 -12.063 -1.709 1.00 70.44 86 VAL A N 1
ATOM 567 C CA . VAL A 1 86 ? -28.913 -11.498 -2.158 1.00 70.44 86 VAL A CA 1
ATOM 568 C C . VAL A 1 86 ? -29.403 -10.480 -1.124 1.00 70.44 86 VAL A C 1
ATOM 570 O O . VAL A 1 86 ? -29.940 -10.866 -0.086 1.00 70.44 86 VAL A O 1
ATOM 573 N N . SER A 1 87 ? -29.262 -9.186 -1.434 1.00 69.50 87 SER A N 1
ATOM 574 C CA . SER A 1 87 ? -29.594 -8.057 -0.547 1.00 69.50 87 SER A CA 1
ATOM 575 C C . SER A 1 87 ? -28.865 -8.100 0.800 1.00 69.50 87 SER A C 1
ATOM 577 O O . SER A 1 87 ? -29.505 -7.966 1.844 1.00 69.50 87 SER A O 1
ATOM 579 N N . GLY A 1 88 ? -27.549 -8.332 0.765 1.00 76.81 88 GLY A N 1
ATOM 580 C CA . GLY A 1 88 ? -26.703 -8.201 1.948 1.00 76.81 88 GLY A CA 1
ATOM 581 C C . GLY A 1 88 ? -26.806 -6.809 2.572 1.00 76.81 88 GLY A C 1
ATOM 582 O O . GLY A 1 88 ? -27.070 -5.827 1.878 1.00 76.81 88 GLY A O 1
ATOM 583 N N . ASP A 1 89 ? -26.652 -6.735 3.891 1.00 91.31 89 ASP A N 1
ATOM 584 C CA . ASP A 1 89 ? -26.531 -5.470 4.624 1.00 91.31 89 ASP A CA 1
ATOM 585 C C . ASP A 1 89 ? -25.066 -5.039 4.803 1.00 91.31 89 ASP A C 1
ATOM 587 O O . ASP A 1 89 ? -24.802 -4.010 5.423 1.00 91.31 89 ASP A O 1
ATOM 591 N N . GLY A 1 90 ? -24.132 -5.816 4.242 1.00 94.25 90 GLY A N 1
ATOM 592 C CA . GLY A 1 90 ? -22.698 -5.591 4.341 1.00 94.25 90 GLY A CA 1
ATOM 593 C C . GLY A 1 90 ? -22.080 -6.148 5.618 1.00 94.25 90 GLY A C 1
ATOM 594 O O . GLY A 1 90 ? -20.885 -5.980 5.811 1.00 94.25 90 GLY A O 1
ATOM 595 N N . SER A 1 91 ? -22.836 -6.816 6.490 1.00 94.50 91 SER A N 1
ATOM 596 C CA . SER A 1 91 ? -22.236 -7.565 7.600 1.00 94.50 91 SER A CA 1
ATOM 597 C C . SER A 1 91 ? -21.502 -8.815 7.104 1.00 94.50 91 SER A C 1
ATOM 599 O O . SER A 1 91 ? -21.763 -9.304 6.009 1.00 94.50 91 SER A O 1
ATOM 601 N N . GLU A 1 92 ? -20.622 -9.375 7.934 1.00 93.19 92 GLU A N 1
ATOM 602 C CA . GLU A 1 92 ? -19.911 -10.631 7.641 1.00 93.19 92 GLU A CA 1
ATOM 603 C C . GLU A 1 92 ? -20.871 -11.803 7.336 1.00 93.19 92 GLU A C 1
ATOM 605 O O . GLU A 1 92 ? -20.614 -12.609 6.445 1.00 93.19 92 GLU A O 1
ATOM 610 N N . ASP A 1 93 ? -22.016 -11.874 8.028 1.00 91.88 93 ASP A N 1
ATOM 611 C CA . ASP A 1 93 ? -23.031 -12.918 7.817 1.00 91.88 93 ASP A CA 1
ATOM 612 C C . ASP A 1 93 ? -23.824 -12.724 6.509 1.00 91.88 93 ASP A C 1
ATOM 614 O O . ASP A 1 93 ? -24.322 -13.691 5.919 1.00 91.88 93 ASP A O 1
ATOM 618 N N . THR A 1 94 ? -23.988 -11.472 6.072 1.00 93.62 94 THR A N 1
ATOM 619 C CA . THR A 1 94 ? -24.709 -11.104 4.849 1.00 93.62 94 THR A CA 1
ATOM 620 C C . THR A 1 94 ? -23.941 -10.043 4.051 1.00 93.62 94 THR A C 1
ATOM 622 O O . THR A 1 94 ? -24.393 -8.892 3.979 1.00 93.62 94 THR A O 1
ATOM 625 N N . PRO A 1 95 ? -22.805 -10.429 3.429 1.00 95.62 95 PRO A N 1
ATOM 626 C CA . PRO A 1 95 ? -21.914 -9.499 2.741 1.00 95.62 95 PRO A CA 1
ATOM 627 C C . PRO A 1 95 ? -22.559 -8.942 1.468 1.00 95.62 95 PRO A C 1
ATOM 629 O O . PRO A 1 95 ? -23.557 -9.472 0.968 1.00 95.62 95 PRO A O 1
ATOM 632 N N . PHE A 1 96 ? -21.981 -7.873 0.925 1.00 95.94 96 PHE A N 1
ATOM 633 C CA . PHE A 1 96 ? -22.281 -7.403 -0.427 1.00 95.94 96 PHE A CA 1
ATOM 634 C C . PHE A 1 96 ? -21.631 -8.306 -1.481 1.00 95.94 96 PHE A C 1
ATOM 636 O O . PHE A 1 96 ? -20.647 -8.991 -1.204 1.00 95.94 96 PHE A O 1
ATOM 643 N N . CYS A 1 97 ? -22.173 -8.298 -2.702 1.00 93.06 97 CYS A N 1
ATOM 644 C CA . CYS A 1 97 ? -21.591 -9.064 -3.809 1.00 93.06 97 CYS A CA 1
ATOM 645 C C . CYS A 1 97 ? -20.556 -8.262 -4.600 1.00 93.06 97 CYS A C 1
ATOM 647 O O . CYS A 1 97 ? -19.767 -8.845 -5.343 1.00 93.06 97 CYS A O 1
ATOM 649 N N . THR A 1 98 ? -20.618 -6.934 -4.515 1.00 94.50 98 THR A N 1
ATOM 650 C CA . THR A 1 98 ? -19.830 -6.029 -5.351 1.00 94.50 98 THR A CA 1
ATOM 651 C C . THR A 1 98 ? -19.152 -4.959 -4.515 1.00 94.50 98 THR A C 1
ATOM 653 O O . THR A 1 98 ? -19.644 -4.560 -3.454 1.00 94.50 98 THR A O 1
ATOM 656 N N . LEU A 1 99 ? -18.015 -4.481 -5.011 1.00 96.06 99 LEU A N 1
ATOM 657 C CA . LEU A 1 99 ? -17.288 -3.371 -4.402 1.00 96.06 99 LEU A CA 1
ATOM 658 C C . LEU A 1 99 ? -18.070 -2.060 -4.548 1.00 96.06 99 LEU A C 1
ATOM 660 O O . LEU A 1 99 ? -18.031 -1.228 -3.643 1.00 96.06 99 LEU A O 1
ATOM 664 N N . GLU A 1 100 ? -18.811 -1.894 -5.650 1.00 95.56 100 GLU A N 1
ATOM 665 C CA . GLU A 1 100 ? -19.674 -0.732 -5.897 1.00 95.56 100 GLU A CA 1
ATOM 666 C C . GLU A 1 100 ? -20.779 -0.608 -4.837 1.00 95.56 100 GLU A C 1
ATOM 668 O O . GLU A 1 100 ? -20.954 0.470 -4.279 1.00 95.56 100 GLU A O 1
ATOM 673 N N . GLU A 1 101 ? -21.459 -1.703 -4.470 1.00 95.56 101 GLU A N 1
ATOM 674 C CA . GLU A 1 101 ? -22.485 -1.689 -3.411 1.00 95.56 101 GLU A CA 1
ATOM 675 C C . GLU A 1 101 ? -21.921 -1.232 -2.055 1.00 95.56 101 GLU A C 1
ATOM 677 O O . GLU A 1 101 ? -22.546 -0.425 -1.363 1.00 95.56 101 GLU A O 1
ATOM 682 N N . ALA A 1 102 ? -20.733 -1.718 -1.681 1.00 96.62 102 ALA A N 1
ATOM 683 C CA . ALA A 1 102 ? -20.086 -1.332 -0.431 1.00 96.62 102 ALA A CA 1
ATOM 684 C C . ALA A 1 102 ? -19.626 0.136 -0.451 1.00 96.62 102 ALA A C 1
ATOM 686 O O . ALA A 1 102 ? -19.846 0.870 0.516 1.00 96.62 102 ALA A O 1
ATOM 687 N N . ALA A 1 103 ? -19.032 0.586 -1.561 1.00 96.75 103 ALA A N 1
ATOM 688 C CA . ALA A 1 103 ? -18.611 1.974 -1.731 1.00 96.75 103 ALA A CA 1
ATOM 689 C C . ALA A 1 103 ? -19.810 2.939 -1.714 1.00 96.75 103 ALA A C 1
ATOM 691 O O . ALA A 1 103 ? -19.759 3.963 -1.032 1.00 96.75 103 ALA A O 1
ATOM 692 N N . ASP A 1 104 ? -20.915 2.590 -2.376 1.00 95.88 104 ASP A N 1
ATOM 693 C CA . ASP A 1 104 ? -22.156 3.374 -2.378 1.00 95.88 104 ASP A CA 1
ATOM 694 C C . ASP A 1 104 ? -22.788 3.464 -0.982 1.00 95.88 104 ASP A C 1
ATOM 696 O O . ASP A 1 104 ? -23.334 4.508 -0.608 1.00 95.88 104 ASP A O 1
ATOM 700 N N . GLN A 1 105 ? -22.708 2.386 -0.194 1.00 96.25 105 GLN A N 1
ATOM 701 C CA . GLN A 1 105 ? -23.208 2.355 1.180 1.00 96.25 105 GLN A CA 1
ATOM 702 C C . GLN A 1 105 ? -22.420 3.298 2.106 1.00 96.25 105 GLN A C 1
ATOM 704 O O . GLN A 1 105 ? -23.016 3.896 3.008 1.00 96.25 105 GLN A O 1
ATOM 709 N N . ILE A 1 106 ? -21.111 3.462 1.881 1.00 96.56 106 ILE A N 1
ATOM 710 C CA . ILE A 1 106 ? -20.274 4.455 2.581 1.00 96.56 106 ILE A CA 1
ATOM 711 C C . ILE A 1 106 ? -20.553 5.868 2.042 1.00 96.56 106 ILE A C 1
ATOM 713 O O . ILE A 1 106 ? -20.689 6.828 2.809 1.00 96.56 106 ILE A O 1
ATOM 717 N N . GLY A 1 107 ? -20.673 6.003 0.721 1.00 94.88 107 GLY A N 1
ATOM 718 C CA . GLY A 1 107 ? -20.890 7.268 0.029 1.00 94.88 107 GLY A CA 1
ATOM 719 C C . GLY A 1 107 ? -19.752 8.267 0.263 1.00 94.88 107 GLY A C 1
ATOM 720 O O . GLY A 1 107 ? -18.581 7.909 0.301 1.00 94.88 107 GLY A O 1
ATOM 721 N N . GLY A 1 108 ? -20.097 9.545 0.456 1.00 94.06 108 GLY A N 1
ATOM 722 C CA . GLY A 1 108 ? -19.131 10.633 0.686 1.00 94.06 108 GLY A CA 1
ATOM 723 C C . GLY A 1 108 ? -18.498 10.671 2.088 1.00 94.06 108 GLY A C 1
ATOM 724 O O . GLY A 1 108 ? -18.046 11.733 2.513 1.00 94.06 108 GLY A O 1
ATOM 725 N N . GLY A 1 109 ? -18.594 9.581 2.853 1.00 95.44 109 GLY A N 1
ATOM 726 C CA . GLY A 1 109 ? -18.134 9.484 4.237 1.00 95.44 109 GLY A CA 1
ATOM 727 C C . GLY A 1 109 ? -16.771 8.809 4.380 1.00 95.44 109 GLY A C 1
ATOM 728 O O . GLY A 1 109 ? -15.950 8.807 3.463 1.00 95.44 109 GLY A O 1
ATOM 729 N N . GLU A 1 110 ? -16.556 8.226 5.556 1.00 96.25 110 GLU A N 1
ATOM 730 C CA . GLU A 1 110 ? -15.428 7.346 5.841 1.00 96.25 110 GLU A CA 1
ATOM 731 C C . GLU A 1 110 ? -15.917 5.922 6.124 1.00 96.25 110 GLU A C 1
ATOM 733 O O . GLU A 1 110 ? -16.997 5.746 6.694 1.00 96.25 110 GLU A O 1
ATOM 738 N N . GLY A 1 111 ? -15.153 4.906 5.723 1.00 97.12 111 GLY A N 1
ATOM 739 C CA . GLY A 1 111 ? -15.524 3.516 5.982 1.00 97.12 111 GLY A CA 1
ATOM 740 C C . GLY A 1 111 ? -14.470 2.496 5.566 1.00 97.12 111 GLY A C 1
ATOM 741 O O . GLY A 1 111 ? -13.517 2.805 4.850 1.00 97.12 111 GLY A O 1
ATOM 742 N N . VAL A 1 112 ? -14.665 1.263 6.026 1.00 98.44 112 VAL A N 1
ATOM 743 C CA . VAL A 1 112 ? -13.798 0.118 5.730 1.00 98.44 112 VAL A CA 1
ATOM 744 C C . VAL A 1 112 ? -14.601 -0.927 4.970 1.00 98.44 112 VAL A C 1
ATOM 746 O O . VAL A 1 112 ? -15.736 -1.227 5.336 1.00 98.44 112 VAL A O 1
ATOM 749 N N . VAL A 1 113 ? -13.992 -1.486 3.933 1.00 98.31 113 VAL A N 1
ATOM 750 C CA . VAL A 1 113 ? -14.490 -2.613 3.157 1.00 98.31 113 VAL A CA 1
ATOM 751 C C . VAL A 1 113 ? -13.505 -3.769 3.318 1.00 98.31 113 VAL A C 1
ATOM 753 O O . VAL A 1 113 ? -12.346 -3.650 2.923 1.00 98.31 113 VAL A O 1
ATOM 756 N N . ILE A 1 114 ? -13.959 -4.879 3.895 1.00 97.94 114 ILE A N 1
ATOM 757 C CA . ILE A 1 114 ? -13.230 -6.145 3.959 1.00 97.94 114 ILE A CA 1
ATOM 758 C C . ILE A 1 114 ? -13.567 -6.967 2.716 1.00 97.94 114 ILE A C 1
ATOM 760 O O . ILE A 1 114 ? -14.729 -7.289 2.468 1.00 97.94 114 ILE A O 1
ATOM 764 N N . LEU A 1 115 ? -12.550 -7.298 1.927 1.00 97.62 115 LEU A N 1
ATOM 765 C CA . LEU A 1 115 ? -12.676 -8.080 0.705 1.00 97.62 115 LEU A CA 1
ATOM 766 C C . LEU A 1 115 ? -12.324 -9.529 0.999 1.00 97.62 115 LEU A C 1
ATOM 768 O O . LEU A 1 115 ? -11.184 -9.833 1.353 1.00 97.62 115 LEU A O 1
ATOM 772 N N . HIS A 1 116 ? -13.278 -10.419 0.768 1.00 96.81 116 HIS A N 1
ATOM 773 C CA . HIS A 1 116 ? -13.023 -11.848 0.779 1.00 96.81 116 HIS A CA 1
ATOM 774 C C . HIS A 1 116 ? -12.548 -12.324 -0.595 1.00 96.81 116 HIS A C 1
ATOM 776 O O . HIS A 1 116 ? -12.985 -11.821 -1.638 1.00 96.81 116 HIS A O 1
ATOM 782 N N . ALA A 1 117 ? -11.637 -13.291 -0.608 1.00 92.75 117 ALA A N 1
ATOM 783 C CA . ALA A 1 117 ? -11.188 -13.982 -1.798 1.00 92.75 117 ALA A CA 1
ATOM 784 C C . ALA A 1 117 ? -12.356 -14.759 -2.410 1.00 92.75 117 ALA A C 1
ATOM 786 O O . ALA A 1 117 ? -12.774 -15.806 -1.922 1.00 92.75 117 ALA A O 1
ATOM 787 N N . ALA A 1 118 ? -12.835 -14.233 -3.527 1.00 84.88 118 ALA A N 1
ATOM 788 C CA . ALA A 1 118 ? -13.844 -14.838 -4.375 1.00 84.88 118 ALA A CA 1
ATOM 789 C C . ALA A 1 118 ? -13.262 -15.070 -5.779 1.00 84.88 118 ALA A C 1
ATOM 791 O O . ALA A 1 118 ? -12.058 -14.911 -6.025 1.00 84.88 118 ALA A O 1
ATOM 792 N N . GLY A 1 119 ? -14.122 -15.379 -6.753 1.00 87.00 119 GLY A N 1
ATOM 793 C CA . GLY A 1 119 ? -13.798 -15.054 -8.141 1.00 87.00 119 GLY A CA 1
ATOM 794 C C . GLY A 1 119 ? -13.320 -13.589 -8.286 1.00 87.00 119 GLY A C 1
ATOM 795 O O . GLY A 1 119 ? -13.703 -12.739 -7.486 1.00 87.00 119 GLY A O 1
ATOM 796 N N . PRO A 1 120 ? -12.504 -13.251 -9.304 1.00 92.38 120 PRO A N 1
ATOM 797 C CA . PRO A 1 120 ? -11.896 -11.923 -9.388 1.00 92.38 120 PRO A CA 1
ATOM 798 C C . PRO A 1 120 ? -12.921 -10.791 -9.456 1.00 92.38 120 PRO A C 1
ATOM 800 O O . PRO A 1 120 ? -13.786 -10.799 -10.344 1.00 92.38 120 PRO A O 1
ATOM 803 N N . TYR A 1 121 ? -12.760 -9.784 -8.598 1.00 95.44 121 TYR A N 1
ATOM 804 C CA . TYR A 1 121 ? -13.539 -8.552 -8.654 1.00 95.44 121 TYR A CA 1
ATOM 805 C C . TYR A 1 121 ? -13.185 -7.817 -9.942 1.00 95.44 121 TYR A C 1
ATOM 807 O O . TYR A 1 121 ? -12.034 -7.444 -10.160 1.00 95.44 121 TYR A O 1
ATOM 815 N N . ASN A 1 122 ? -14.163 -7.662 -10.835 1.00 95.06 122 ASN A N 1
ATOM 816 C CA . ASN A 1 122 ? -13.978 -7.041 -12.148 1.00 95.06 122 ASN A CA 1
ATOM 817 C C . ASN A 1 122 ? -14.766 -5.733 -12.243 1.00 95.06 122 ASN A C 1
ATOM 819 O O . ASN A 1 122 ? -15.674 -5.594 -13.066 1.00 95.06 122 ASN A O 1
ATOM 823 N N . GLU A 1 123 ? -14.426 -4.800 -11.362 1.00 94.88 123 GLU A N 1
ATOM 824 C CA . GLU A 1 123 ? -15.133 -3.537 -11.151 1.00 94.88 123 GLU A CA 1
ATOM 825 C C . GLU A 1 123 ? -14.164 -2.358 -11.242 1.00 94.88 123 GLU A C 1
ATOM 827 O O . GLU A 1 123 ? -12.955 -2.514 -11.051 1.00 94.88 123 GLU A O 1
ATOM 832 N N . SER A 1 124 ? -14.679 -1.185 -11.617 1.00 95.69 124 SER A N 1
ATOM 833 C CA . SER A 1 124 ? -13.921 0.069 -11.611 1.00 95.69 124 SER A CA 1
ATOM 834 C C . SER A 1 124 ? -14.540 0.970 -10.564 1.00 95.69 124 SER A C 1
ATOM 836 O O . SER A 1 124 ? -15.658 1.445 -10.751 1.00 95.69 124 SER A O 1
ATOM 838 N N . ILE A 1 125 ? -13.821 1.187 -9.470 1.00 97.56 125 ILE A N 1
ATOM 839 C CA . ILE A 1 125 ? -14.304 1.985 -8.351 1.00 97.56 125 ILE A CA 1
ATOM 840 C C . ILE A 1 125 ? -13.589 3.327 -8.372 1.00 97.56 125 ILE A C 1
ATOM 842 O O . ILE A 1 125 ? -12.360 3.400 -8.393 1.00 97.56 125 ILE A O 1
ATOM 846 N N . THR A 1 126 ? -14.374 4.401 -8.400 1.00 97.38 126 THR A N 1
ATOM 847 C CA . THR A 1 126 ? -13.874 5.768 -8.244 1.00 97.38 126 THR A CA 1
ATOM 848 C C . THR A 1 126 ? -14.388 6.312 -6.928 1.00 97.38 126 THR A C 1
ATOM 850 O O . THR A 1 126 ? -15.594 6.426 -6.740 1.00 97.38 126 THR A O 1
ATOM 853 N N . ILE A 1 127 ? -13.460 6.646 -6.041 1.00 97.81 127 ILE A N 1
ATOM 854 C CA . ILE A 1 127 ? -13.734 7.388 -4.821 1.00 97.81 127 ILE A CA 1
ATOM 855 C C . ILE A 1 127 ? -13.447 8.858 -5.124 1.00 97.81 127 ILE A C 1
ATOM 857 O O . ILE A 1 127 ? -12.424 9.206 -5.725 1.00 97.81 127 ILE A O 1
ATOM 861 N N . ASP A 1 128 ? -14.399 9.714 -4.781 1.00 96.00 128 ASP A N 1
ATOM 862 C CA . ASP A 1 128 ? -14.360 11.138 -5.077 1.00 96.00 128 ASP A CA 1
ATOM 863 C C . ASP A 1 128 ? -14.866 11.963 -3.885 1.00 96.00 128 ASP A C 1
ATOM 865 O O . ASP A 1 128 ? -15.044 11.451 -2.778 1.00 96.00 128 ASP A O 1
ATOM 869 N N . THR A 1 129 ? -15.058 13.266 -4.111 1.00 89.94 129 THR A N 1
ATOM 870 C CA . THR A 1 129 ? -15.762 14.184 -3.199 1.00 89.94 129 THR A CA 1
ATOM 871 C C . THR A 1 129 ? -15.254 14.213 -1.749 1.00 89.94 129 THR A C 1
ATOM 873 O O . THR A 1 129 ? -15.995 14.579 -0.835 1.00 89.94 129 THR A O 1
ATOM 876 N N . GLY A 1 130 ? -13.967 13.919 -1.537 1.00 91.31 130 GLY A N 1
ATOM 877 C CA . GLY A 1 130 ? -13.339 13.919 -0.214 1.00 91.31 130 GLY A CA 1
ATOM 878 C C . GLY A 1 130 ? -13.649 12.696 0.655 1.00 91.31 130 GLY A C 1
ATOM 879 O O . GLY A 1 130 ? -13.331 12.724 1.843 1.00 91.31 130 GLY A O 1
ATOM 880 N N . ALA A 1 131 ? -14.262 11.643 0.102 1.00 96.19 131 ALA A N 1
ATOM 881 C CA . ALA A 1 131 ? -14.514 10.398 0.827 1.00 96.19 131 ALA A CA 1
ATOM 882 C C . ALA A 1 131 ? -13.206 9.688 1.219 1.00 96.19 131 ALA A C 1
ATOM 884 O O . ALA A 1 131 ? -12.182 9.829 0.544 1.00 96.19 131 ALA A O 1
ATOM 885 N N . ARG A 1 132 ? -13.248 8.899 2.298 1.00 97.31 132 ARG A N 1
ATOM 886 C CA . ARG A 1 132 ? -12.098 8.150 2.829 1.00 97.31 132 ARG A CA 1
ATOM 887 C C . ARG A 1 132 ? -12.454 6.671 2.976 1.00 97.31 132 ARG A C 1
ATOM 889 O O . ARG A 1 132 ? -13.147 6.303 3.917 1.00 97.31 132 ARG A O 1
ATOM 896 N N . ILE A 1 133 ? -11.987 5.809 2.075 1.00 97.81 133 ILE A N 1
ATOM 897 C CA . ILE A 1 133 ? -12.372 4.386 2.084 1.00 97.81 133 ILE A CA 1
ATOM 898 C C . ILE A 1 133 ? -11.144 3.486 2.137 1.00 97.81 133 ILE A C 1
ATOM 900 O O . ILE A 1 133 ? -10.230 3.623 1.326 1.00 97.81 133 ILE A O 1
ATOM 904 N N . ALA A 1 134 ? -11.129 2.548 3.079 1.00 98.25 134 ALA A N 1
ATOM 905 C CA . ALA A 1 134 ? -10.114 1.505 3.152 1.00 98.25 134 ALA A CA 1
ATOM 906 C C . ALA A 1 134 ? -10.649 0.185 2.591 1.00 98.25 134 ALA A C 1
ATOM 908 O O . ALA A 1 134 ? -11.648 -0.324 3.083 1.00 98.25 134 ALA A O 1
ATOM 909 N N . PHE A 1 135 ? -9.975 -0.378 1.593 1.00 98.31 135 PHE A N 1
ATOM 910 C CA . PHE A 1 135 ? -10.220 -1.715 1.057 1.00 98.31 135 PHE A CA 1
ATOM 911 C C . PHE A 1 135 ? -9.138 -2.656 1.595 1.00 98.31 135 PHE A C 1
ATOM 913 O O . PHE A 1 135 ? -7.959 -2.503 1.275 1.00 98.31 135 PHE A O 1
ATOM 920 N N . ILE A 1 136 ? -9.526 -3.607 2.437 1.00 98.12 136 ILE A N 1
ATOM 921 C CA . ILE A 1 136 ? -8.609 -4.480 3.176 1.00 98.12 136 ILE A CA 1
ATOM 922 C C . ILE A 1 136 ? -8.953 -5.930 2.848 1.00 98.12 136 ILE A C 1
ATOM 924 O O . ILE A 1 136 ? -10.119 -6.310 2.895 1.00 98.12 136 ILE A O 1
ATOM 928 N N . ALA A 1 137 ? -7.965 -6.753 2.522 1.00 97.75 137 ALA A N 1
ATOM 929 C CA . ALA A 1 137 ? -8.180 -8.187 2.390 1.00 97.75 137 ALA A CA 1
ATOM 930 C C . ALA A 1 137 ? -8.603 -8.810 3.727 1.00 97.75 137 ALA A C 1
ATOM 932 O O . ALA A 1 137 ? -8.093 -8.455 4.792 1.00 97.75 137 ALA A O 1
ATOM 933 N N . ALA A 1 138 ? -9.527 -9.765 3.675 1.00 96.38 138 ALA A N 1
ATOM 934 C CA . ALA A 1 138 ? -9.833 -10.601 4.822 1.00 96.38 138 ALA A CA 1
ATOM 935 C C . ALA A 1 138 ? -8.581 -11.373 5.283 1.00 96.38 138 ALA A C 1
ATOM 937 O O . ALA A 1 138 ? -7.682 -11.683 4.502 1.00 96.38 138 ALA A O 1
ATOM 938 N N . SER A 1 139 ? -8.508 -11.678 6.580 1.00 93.00 139 SER A N 1
ATOM 939 C CA . SER A 1 139 ? -7.318 -12.292 7.176 1.00 93.00 139 SER A CA 1
ATOM 940 C C . SER A 1 139 ? -6.971 -13.634 6.519 1.00 93.00 139 SER A C 1
ATOM 942 O O . SER A 1 139 ? -7.786 -14.555 6.503 1.00 93.00 139 SER A O 1
ATOM 944 N N . GLY A 1 140 ? -5.739 -13.751 6.013 1.00 92.75 140 GLY A N 1
ATOM 945 C CA . GLY A 1 140 ? -5.246 -14.958 5.340 1.00 92.75 140 GLY A CA 1
ATOM 946 C C . GLY A 1 140 ? -5.786 -15.160 3.921 1.00 92.75 140 GLY A C 1
ATOM 947 O O . GLY A 1 140 ? -5.580 -16.225 3.338 1.00 92.75 140 GLY A O 1
ATOM 948 N N . GLU A 1 141 ? -6.475 -14.164 3.369 1.00 95.94 141 GLU A N 1
ATOM 949 C CA . GLU A 1 141 ? -7.026 -14.183 2.021 1.00 95.94 141 GLU A CA 1
ATOM 950 C C . GLU A 1 141 ? -6.278 -13.193 1.114 1.00 95.94 141 GLU A C 1
ATOM 952 O O . GLU A 1 141 ? -5.713 -12.207 1.576 1.00 95.94 141 GLU A O 1
ATOM 957 N N . ALA A 1 142 ? -6.275 -13.464 -0.194 1.00 94.81 142 ALA A N 1
ATOM 958 C CA . ALA A 1 142 ? -5.641 -12.627 -1.215 1.00 94.81 142 ALA A CA 1
ATOM 959 C C . ALA A 1 142 ? -6.646 -12.365 -2.354 1.00 94.81 142 ALA A C 1
ATOM 961 O O . ALA A 1 142 ? -6.626 -13.063 -3.374 1.00 94.81 142 ALA A O 1
ATOM 962 N N . PRO A 1 143 ? -7.607 -11.441 -2.167 1.00 97.25 143 PRO A N 1
ATOM 963 C CA . PRO A 1 143 ? -8.626 -11.155 -3.168 1.00 97.25 143 PRO A CA 1
ATOM 964 C C . PRO A 1 143 ? -8.003 -10.559 -4.440 1.00 97.25 143 PRO A C 1
ATOM 966 O O . PRO A 1 143 ? -7.250 -9.586 -4.382 1.00 97.25 143 PRO A O 1
ATOM 969 N N . GLU A 1 144 ? -8.356 -11.123 -5.601 1.00 96.50 144 GLU A N 1
ATOM 970 C CA . GLU A 1 144 ? -7.948 -10.589 -6.906 1.00 96.50 144 GLU A CA 1
ATOM 971 C C . GLU A 1 144 ? -8.888 -9.451 -7.325 1.00 96.50 144 GLU A C 1
ATOM 973 O O . GLU A 1 144 ? -10.099 -9.657 -7.464 1.00 96.50 144 GLU A O 1
ATOM 978 N N . TRP A 1 145 ? -8.329 -8.274 -7.613 1.00 96.50 145 TRP A N 1
ATOM 979 C CA . TRP A 1 145 ? -9.062 -7.143 -8.180 1.00 96.50 145 TRP A CA 1
ATOM 980 C C . TRP A 1 145 ? -8.492 -6.737 -9.537 1.00 96.50 145 TRP A C 1
ATOM 982 O O . TRP A 1 145 ? -7.409 -6.167 -9.667 1.00 96.50 145 TRP A O 1
ATOM 992 N N . ARG A 1 146 ? -9.271 -6.975 -10.587 1.00 93.25 146 ARG A N 1
ATOM 993 C CA . ARG A 1 146 ? -8.921 -6.635 -11.965 1.00 93.25 146 ARG A CA 1
ATOM 994 C C . ARG A 1 146 ? -9.916 -5.686 -12.598 1.00 93.25 146 ARG A C 1
ATOM 996 O O . ARG A 1 146 ? -11.036 -5.525 -12.127 1.00 93.25 146 ARG A O 1
ATOM 1003 N N . ASN A 1 147 ? -9.538 -5.100 -13.727 1.00 90.81 147 ASN A N 1
ATOM 1004 C CA . ASN A 1 147 ? -10.500 -4.376 -14.543 1.00 90.81 147 ASN A CA 1
ATOM 1005 C C . ASN A 1 147 ? -10.223 -4.504 -16.039 1.00 90.81 147 ASN A C 1
ATOM 1007 O O . ASN A 1 147 ? -9.265 -3.948 -16.566 1.00 90.81 147 ASN A O 1
ATOM 1011 N N . ALA A 1 148 ? -11.123 -5.165 -16.760 1.00 87.56 148 ALA A N 1
ATOM 1012 C CA . ALA A 1 148 ? -10.972 -5.386 -18.198 1.00 87.56 148 ALA A CA 1
ATOM 1013 C C . ALA A 1 148 ? -11.267 -4.150 -19.087 1.00 87.56 148 ALA A C 1
ATOM 1015 O O . ALA A 1 148 ? -11.413 -4.306 -20.302 1.00 87.56 148 ALA A O 1
ATOM 1016 N N . SER A 1 149 ? -11.430 -2.949 -18.521 1.00 86.81 149 SER A N 1
ATOM 1017 C CA . SER A 1 149 ? -11.863 -1.753 -19.263 1.00 86.81 149 SER A CA 1
ATOM 1018 C C . SER A 1 149 ? -11.124 -0.450 -18.938 1.00 86.81 149 SER A C 1
ATOM 1020 O O . SER A 1 149 ? -11.010 0.405 -19.818 1.00 86.81 149 SER A O 1
ATOM 1022 N N . THR A 1 150 ? -10.629 -0.269 -17.711 1.00 91.56 150 THR A N 1
ATOM 1023 C CA . THR A 1 150 ? -9.909 0.931 -17.263 1.00 91.56 150 THR A CA 1
ATOM 1024 C C . THR A 1 150 ? -9.104 0.640 -15.984 1.00 91.56 150 THR A C 1
ATOM 1026 O O . THR A 1 150 ? -8.582 -0.465 -15.833 1.00 91.56 150 THR A O 1
ATOM 1029 N N . SER A 1 151 ? -8.954 1.626 -15.093 1.00 93.88 151 SER A N 1
ATOM 1030 C CA . SER A 1 151 ? -8.371 1.457 -13.765 1.00 93.88 151 SER A CA 1
ATOM 1031 C C . SER A 1 151 ? -9.273 0.647 -12.823 1.00 93.88 151 SER A C 1
ATOM 1033 O O . SER A 1 151 ? -10.493 0.835 -12.855 1.00 93.88 151 SER A O 1
ATOM 1035 N N . SER A 1 152 ? -8.701 -0.208 -11.966 1.00 96.44 152 SER A N 1
ATOM 1036 C CA . SER A 1 152 ? -9.481 -0.926 -10.937 1.00 96.44 152 SER A CA 1
ATOM 1037 C C . SER A 1 152 ? -9.954 0.017 -9.831 1.00 96.44 152 SER A C 1
ATOM 1039 O O . SER A 1 152 ? -11.151 0.086 -9.562 1.00 96.44 152 SER A O 1
ATOM 1041 N N . LEU A 1 153 ? -9.036 0.792 -9.247 1.00 97.75 153 LEU A N 1
ATOM 1042 C CA . LEU A 1 153 ? -9.323 1.739 -8.167 1.00 97.75 153 LEU A CA 1
ATOM 1043 C C . LEU A 1 153 ? -8.805 3.139 -8.514 1.00 97.75 153 LEU A C 1
ATOM 1045 O O . LEU A 1 153 ? -7.668 3.304 -8.965 1.00 97.75 153 LEU A O 1
ATOM 1049 N N . ARG A 1 154 ? -9.632 4.163 -8.298 1.00 97.62 154 ARG A N 1
ATOM 1050 C CA . ARG A 1 154 ? -9.272 5.565 -8.514 1.00 97.62 154 ARG A CA 1
ATOM 1051 C C . ARG A 1 154 ? -9.645 6.432 -7.315 1.00 97.62 154 ARG A C 1
ATOM 1053 O O . ARG A 1 154 ? -10.793 6.413 -6.893 1.00 97.62 154 ARG A O 1
ATOM 1060 N N . ALA A 1 155 ? -8.697 7.233 -6.842 1.00 98.06 155 ALA A N 1
ATOM 1061 C CA . ALA A 1 155 ? -8.914 8.313 -5.884 1.00 98.06 155 ALA A CA 1
ATOM 1062 C C . ALA A 1 155 ? -8.856 9.662 -6.610 1.00 98.06 155 ALA A C 1
ATOM 1064 O O . ALA A 1 155 ? -7.883 9.942 -7.318 1.00 98.06 155 ALA A O 1
ATOM 1065 N N . THR A 1 156 ? -9.885 10.492 -6.451 1.00 97.94 156 THR A N 1
ATOM 1066 C CA . THR A 1 156 ? -10.014 11.808 -7.098 1.00 97.94 156 THR A CA 1
ATOM 1067 C C . THR A 1 156 ? -10.554 12.875 -6.151 1.00 97.94 156 THR A C 1
ATOM 1069 O O . THR A 1 156 ? -11.170 12.562 -5.141 1.00 97.94 156 THR A O 1
ATOM 1072 N N . ASP A 1 157 ? -10.354 14.152 -6.480 1.00 95.69 157 ASP A N 1
ATOM 1073 C CA . ASP A 1 157 ? -11.018 15.283 -5.816 1.00 95.69 157 ASP A CA 1
ATOM 1074 C C . ASP A 1 157 ? -10.880 15.264 -4.279 1.00 95.69 157 ASP A C 1
ATOM 1076 O O . ASP A 1 157 ? -11.864 15.346 -3.539 1.00 95.69 157 ASP A O 1
ATOM 1080 N N . SER A 1 158 ? -9.635 15.146 -3.803 1.00 95.19 158 SER A N 1
ATOM 1081 C CA . SER A 1 158 ? -9.276 15.080 -2.374 1.00 95.19 158 SER A CA 1
ATOM 1082 C C . SER A 1 158 ? -9.809 13.866 -1.606 1.00 95.19 158 SER A C 1
ATOM 1084 O O . SER A 1 158 ? -9.775 13.868 -0.377 1.00 95.19 158 SER A O 1
ATOM 1086 N N . SER A 1 159 ? -10.292 12.827 -2.292 1.00 97.25 159 SER A N 1
ATOM 1087 C CA . SER A 1 159 ? -10.586 11.546 -1.649 1.00 97.25 159 SER A CA 1
ATOM 1088 C C . SER A 1 159 ? -9.314 10.829 -1.206 1.00 97.25 159 SER A C 1
ATOM 1090 O O . SER A 1 159 ? -8.282 10.941 -1.872 1.00 97.25 159 SER A O 1
ATOM 1092 N N . ILE A 1 160 ? -9.434 9.973 -0.199 1.00 97.44 160 ILE A N 1
ATOM 1093 C CA . ILE A 1 160 ? -8.362 9.097 0.268 1.00 97.44 160 ILE A CA 1
ATOM 1094 C C . ILE A 1 160 ? -8.798 7.639 0.116 1.00 97.44 160 ILE A C 1
ATOM 1096 O O . ILE A 1 160 ? -9.866 7.254 0.593 1.00 97.44 160 ILE A O 1
ATOM 1100 N N . VAL A 1 161 ? -7.960 6.813 -0.509 1.00 98.00 161 VAL A N 1
ATOM 1101 C CA . VAL A 1 161 ? -8.169 5.361 -0.563 1.00 98.00 161 VAL A CA 1
ATOM 1102 C C . VAL A 1 161 ? -7.012 4.618 0.085 1.00 98.00 161 VAL A C 1
ATOM 1104 O O . VAL A 1 161 ? -5.850 4.940 -0.160 1.00 98.00 161 VAL A O 1
ATOM 1107 N N . TYR A 1 162 ? -7.330 3.601 0.880 1.00 98.31 162 TYR A N 1
ATOM 1108 C CA . TYR A 1 162 ? -6.355 2.629 1.373 1.00 98.31 162 TYR A CA 1
ATOM 1109 C C . TYR A 1 162 ? -6.602 1.289 0.679 1.00 98.31 162 TYR A C 1
ATOM 1111 O O . TYR A 1 162 ? -7.753 0.903 0.485 1.00 98.31 162 TYR A O 1
ATOM 1119 N N . ALA A 1 163 ? -5.538 0.590 0.304 1.00 98.12 163 ALA A N 1
ATOM 1120 C CA . ALA A 1 163 ? -5.577 -0.765 -0.228 1.00 98.12 163 ALA A CA 1
ATOM 1121 C C . ALA A 1 163 ? -4.553 -1.621 0.524 1.00 98.12 163 ALA A C 1
ATOM 1123 O O . ALA A 1 163 ? -3.380 -1.250 0.611 1.00 98.12 163 ALA A O 1
ATOM 1124 N N . HIS A 1 164 ? -4.991 -2.748 1.078 1.00 97.88 164 HIS A N 1
ATOM 1125 C CA . HIS A 1 164 ? -4.137 -3.618 1.880 1.00 97.88 164 HIS A CA 1
ATOM 1126 C C . HIS A 1 164 ? -4.398 -5.093 1.599 1.00 97.88 164 HIS A C 1
ATOM 1128 O O . HIS A 1 164 ? -5.548 -5.521 1.679 1.00 97.88 164 HIS A O 1
ATOM 1134 N N . GLY A 1 165 ? -3.355 -5.878 1.317 1.00 97.31 165 GLY A N 1
ATOM 1135 C CA . GLY A 1 165 ? -3.505 -7.321 1.086 1.00 97.31 165 GLY A CA 1
ATOM 1136 C C . GLY A 1 165 ? -4.150 -7.686 -0.256 1.00 97.31 165 GLY A C 1
ATOM 1137 O O . GLY A 1 165 ? -4.567 -8.825 -0.441 1.00 97.31 165 GLY A O 1
ATOM 1138 N N .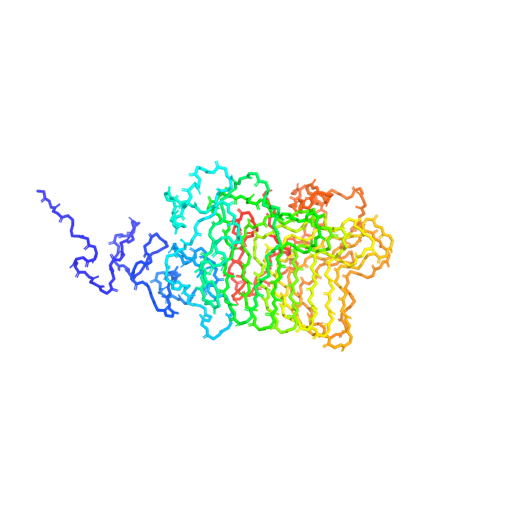 ILE A 1 166 ? -4.304 -6.731 -1.181 1.00 97.88 166 ILE A N 1
ATOM 1139 C CA . ILE A 1 166 ? -5.066 -6.933 -2.423 1.00 97.88 166 ILE A CA 1
ATOM 1140 C C . ILE A 1 166 ? -4.120 -7.296 -3.567 1.00 97.88 166 ILE A C 1
ATOM 1142 O O . ILE A 1 166 ? -3.064 -6.686 -3.744 1.00 97.88 166 ILE A O 1
ATOM 1146 N N . ASP A 1 167 ? -4.534 -8.258 -4.390 1.00 97.06 167 ASP A N 1
ATOM 1147 C CA . ASP A 1 167 ? -3.830 -8.633 -5.610 1.00 97.06 167 ASP A CA 1
ATOM 1148 C C . ASP A 1 167 ? -4.480 -7.962 -6.830 1.00 97.06 167 ASP A C 1
ATOM 1150 O O . ASP A 1 167 ? -5.488 -8.419 -7.378 1.00 97.06 167 ASP A O 1
ATOM 1154 N N . PHE A 1 168 ? -3.919 -6.834 -7.258 1.00 96.19 168 PHE A N 1
ATOM 1155 C CA . PHE A 1 168 ? -4.352 -6.142 -8.461 1.00 96.19 168 PHE A CA 1
ATOM 1156 C C . PHE A 1 168 ? -3.717 -6.763 -9.703 1.00 96.19 168 PHE A C 1
ATOM 1158 O O . PHE A 1 168 ? -2.517 -6.613 -9.948 1.00 96.19 168 PHE A O 1
ATOM 1165 N N . ARG A 1 169 ? -4.533 -7.395 -10.553 1.00 92.50 169 ARG A N 1
ATOM 1166 C CA . ARG A 1 169 ? -4.054 -8.047 -11.782 1.00 92.50 169 ARG A CA 1
ATOM 1167 C C . ARG A 1 169 ? -4.784 -7.571 -13.018 1.00 92.50 169 ARG A C 1
ATOM 1169 O O . ARG A 1 169 ? -5.977 -7.316 -12.977 1.00 92.50 169 ARG A O 1
ATOM 1176 N N . SER A 1 170 ? -4.117 -7.590 -14.172 1.00 90.19 170 SER A N 1
ATOM 1177 C CA . SER A 1 170 ? -4.799 -7.584 -15.484 1.00 90.19 170 SER A CA 1
ATOM 1178 C C . SER A 1 170 ? -5.746 -6.398 -15.727 1.00 90.19 170 SER A C 1
ATOM 1180 O O . SER A 1 170 ? -6.717 -6.522 -16.478 1.00 90.19 170 SER A O 1
ATOM 1182 N N . SER A 1 171 ? -5.491 -5.246 -15.103 1.00 90.75 171 SER A N 1
ATOM 1183 C CA . SER A 1 171 ? -6.258 -4.023 -15.358 1.00 90.75 171 SER A CA 1
ATOM 1184 C C . SER A 1 171 ? -5.824 -3.401 -16.677 1.00 90.75 171 SER A C 1
ATOM 1186 O O . SER A 1 171 ? -4.631 -3.226 -16.894 1.00 90.75 171 SER A O 1
ATOM 1188 N N . THR A 1 172 ? -6.741 -3.041 -17.574 1.00 88.44 172 THR A N 1
ATOM 1189 C CA . THR A 1 172 ? -6.357 -2.632 -18.940 1.00 88.44 172 THR A CA 1
ATOM 1190 C C . THR A 1 172 ? -5.623 -1.303 -19.016 1.00 88.44 172 THR A C 1
ATOM 1192 O O . THR A 1 172 ? -4.884 -1.108 -19.969 1.00 88.44 172 THR A O 1
ATOM 1195 N N . THR A 1 173 ? -5.837 -0.394 -18.061 1.00 91.06 173 THR A N 1
ATOM 1196 C CA . THR A 1 173 ? -5.119 0.892 -18.014 1.00 91.06 173 THR A CA 1
ATOM 1197 C C . THR A 1 173 ? -4.153 0.917 -16.840 1.00 91.06 173 THR A C 1
ATOM 1199 O O . THR A 1 173 ? -2.947 0.901 -17.046 1.00 91.06 173 THR A O 1
ATOM 1202 N N . SER A 1 174 ? -4.670 0.904 -15.610 1.00 93.94 174 SER A N 1
ATOM 1203 C CA . SER A 1 174 ? -3.844 0.825 -14.405 1.00 93.94 174 SER A CA 1
ATOM 1204 C C . SER A 1 174 ? -4.510 0.007 -13.314 1.00 93.94 174 SER A C 1
ATOM 1206 O O . SER A 1 174 ? -5.722 -0.169 -13.322 1.00 93.94 174 SER A O 1
ATOM 1208 N N . ALA A 1 175 ? -3.756 -0.522 -12.362 1.00 95.31 175 ALA A N 1
ATOM 1209 C CA . ALA A 1 175 ? -4.377 -1.099 -11.174 1.00 95.31 175 ALA A CA 1
ATOM 1210 C C . ALA A 1 175 ? -4.996 0.023 -10.338 1.00 95.31 175 ALA A C 1
ATOM 1212 O O . ALA A 1 175 ? -6.185 0.001 -10.016 1.00 95.31 175 ALA A O 1
ATOM 1213 N N . LEU A 1 176 ? -4.194 1.058 -10.090 1.00 96.50 176 LEU A N 1
ATOM 1214 C CA . LEU A 1 176 ? -4.552 2.169 -9.229 1.00 96.50 176 LEU A CA 1
ATOM 1215 C C . LEU A 1 176 ? -4.281 3.516 -9.908 1.00 96.50 176 LEU A C 1
ATOM 1217 O O . LEU A 1 176 ? -3.373 3.650 -10.736 1.00 96.50 176 LEU A O 1
ATOM 1221 N N . SER A 1 177 ? -5.081 4.529 -9.578 1.00 96.88 177 SER A N 1
ATOM 1222 C CA . SER A 1 177 ? -4.787 5.914 -9.937 1.00 96.88 177 SER A CA 1
ATOM 1223 C C . SER A 1 177 ? -5.169 6.899 -8.833 1.00 96.88 177 SER A C 1
ATOM 1225 O O . SER A 1 177 ? -6.294 6.875 -8.346 1.00 96.88 177 SER A O 1
ATOM 1227 N N . ALA A 1 178 ? -4.251 7.800 -8.491 1.00 97.81 178 ALA A N 1
ATOM 1228 C CA . ALA A 1 178 ? -4.499 8.957 -7.638 1.00 97.81 178 ALA A CA 1
ATOM 1229 C C . ALA A 1 178 ? -4.445 10.219 -8.505 1.00 97.81 178 ALA A C 1
ATOM 1231 O O . ALA A 1 178 ? -3.430 10.489 -9.149 1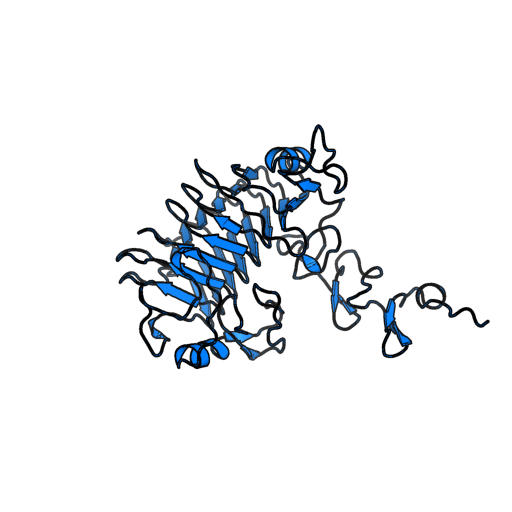.00 97.81 178 ALA A O 1
ATOM 1232 N N . ALA A 1 179 ? -5.535 10.979 -8.581 1.00 97.50 179 ALA A N 1
ATOM 1233 C CA . ALA A 1 179 ? -5.616 12.136 -9.465 1.00 97.50 179 ALA A CA 1
ATOM 1234 C C . ALA A 1 179 ? -6.309 13.331 -8.815 1.00 97.50 179 ALA A C 1
ATOM 1236 O O . ALA A 1 179 ? -7.104 13.157 -7.904 1.00 97.50 179 ALA A O 1
ATOM 1237 N N . LEU A 1 180 ? -6.059 14.548 -9.308 1.00 96.12 180 LEU A N 1
ATOM 1238 C CA . LEU A 1 180 ? -6.802 15.753 -8.889 1.00 96.12 180 LEU A CA 1
ATOM 1239 C C . LEU A 1 180 ? -6.855 15.920 -7.355 1.00 96.12 180 LEU A C 1
ATOM 1241 O O . LEU A 1 180 ? -7.919 16.076 -6.762 1.00 96.12 180 LEU A O 1
ATOM 1245 N N . SER A 1 181 ? -5.693 15.842 -6.711 1.00 96.44 181 SER A N 1
ATOM 1246 C CA . SER A 1 181 ? -5.514 15.867 -5.253 1.00 96.44 181 SER A CA 1
ATOM 1247 C C . SER A 1 181 ? -6.081 14.667 -4.492 1.00 96.44 181 SER A C 1
ATOM 1249 O O . SER A 1 181 ? -6.096 14.709 -3.271 1.00 96.44 181 SER A O 1
ATOM 1251 N N . GLY A 1 182 ? -6.533 13.612 -5.172 1.00 97.88 182 GLY A N 1
ATOM 1252 C CA . GLY A 1 182 ? -6.805 12.322 -4.543 1.00 97.88 182 GLY A CA 1
ATOM 1253 C C . GLY A 1 182 ? -5.522 11.643 -4.057 1.00 97.88 182 GLY A C 1
ATOM 1254 O O . GLY A 1 182 ? -4.439 11.868 -4.609 1.00 97.88 182 GLY A O 1
ATOM 1255 N N . GLU A 1 183 ? -5.658 10.804 -3.038 1.00 98.00 183 GLU A N 1
ATOM 1256 C CA . GLU A 1 183 ? -4.549 10.148 -2.344 1.00 98.00 183 GLU A CA 1
ATOM 1257 C C . GLU A 1 183 ? -4.783 8.638 -2.285 1.00 98.00 183 GLU A C 1
ATOM 1259 O O . GLU A 1 183 ? -5.905 8.184 -2.041 1.00 98.00 183 GLU A O 1
ATOM 1264 N N . ALA A 1 184 ? -3.731 7.858 -2.519 1.00 97.88 184 ALA A N 1
ATOM 1265 C CA . ALA A 1 184 ? -3.786 6.405 -2.472 1.00 97.88 184 ALA A CA 1
ATOM 1266 C C . ALA A 1 184 ? -2.659 5.822 -1.623 1.00 97.88 184 ALA A C 1
ATOM 1268 O O . ALA A 1 184 ? -1.483 6.076 -1.882 1.00 97.88 184 ALA A O 1
ATOM 1269 N N . TYR A 1 185 ? -3.042 4.991 -0.659 1.00 97.88 185 TYR A N 1
ATOM 1270 C CA . TYR A 1 185 ? -2.161 4.330 0.294 1.00 97.88 185 TYR A CA 1
ATOM 1271 C C . TYR A 1 185 ? -2.228 2.826 0.084 1.00 97.88 185 TYR A C 1
ATOM 1273 O O . TYR A 1 185 ? -3.234 2.200 0.407 1.00 97.88 185 TYR A O 1
ATOM 1281 N N . VAL A 1 186 ? -1.171 2.238 -0.465 1.00 98.00 186 VAL A N 1
ATOM 1282 C CA . VAL A 1 186 ? -1.125 0.804 -0.759 1.00 98.00 186 VAL A CA 1
ATOM 1283 C C . VAL A 1 186 ? -0.105 0.134 0.140 1.00 98.00 186 VAL A C 1
ATOM 1285 O O . VAL A 1 186 ? 1.046 0.569 0.229 1.00 98.00 186 VAL A O 1
ATOM 1288 N N . THR A 1 187 ? -0.536 -0.927 0.811 1.00 97.50 187 THR A N 1
ATOM 1289 C CA . THR A 1 187 ? 0.310 -1.726 1.695 1.00 97.50 187 THR A CA 1
ATOM 1290 C C . THR A 1 187 ? 0.121 -3.212 1.434 1.00 97.50 187 THR A C 1
ATOM 1292 O O . THR A 1 187 ? -0.966 -3.622 1.034 1.00 97.50 187 THR A O 1
ATOM 1295 N N . ASN A 1 188 ? 1.161 -4.023 1.629 1.00 97.00 188 ASN A N 1
ATOM 1296 C CA . ASN A 1 188 ? 1.086 -5.493 1.590 1.00 97.00 188 ASN A CA 1
ATOM 1297 C C . ASN A 1 188 ? 0.319 -6.028 0.370 1.00 97.00 188 ASN A C 1
ATOM 1299 O O . ASN A 1 188 ? -0.520 -6.908 0.497 1.00 97.00 188 ASN A O 1
ATOM 1303 N N . SER A 1 189 ? 0.498 -5.412 -0.798 1.00 97.94 189 SER A N 1
ATOM 1304 C CA . SER A 1 189 ? -0.309 -5.705 -1.986 1.00 97.94 189 SER A CA 1
ATOM 1305 C C . SER A 1 189 ? 0.575 -6.155 -3.138 1.00 97.94 189 SER A C 1
ATOM 1307 O O . SER A 1 189 ? 1.775 -5.870 -3.181 1.00 97.94 189 SER A O 1
ATOM 1309 N N . ILE A 1 190 ? -0.038 -6.828 -4.105 1.00 97.50 190 ILE A N 1
ATOM 1310 C CA . ILE A 1 190 ? 0.613 -7.208 -5.356 1.00 97.50 190 ILE A CA 1
ATOM 1311 C C . ILE A 1 190 ? -0.069 -6.444 -6.478 1.00 97.50 190 ILE A C 1
ATOM 1313 O O . ILE A 1 190 ? -1.291 -6.408 -6.571 1.00 97.50 190 ILE A O 1
ATOM 1317 N N . ILE A 1 191 ? 0.718 -5.811 -7.336 1.00 96.56 191 ILE A N 1
ATOM 1318 C CA . ILE A 1 191 ? 0.233 -5.117 -8.523 1.00 96.56 191 ILE A CA 1
ATOM 1319 C C . ILE A 1 191 ? 0.968 -5.701 -9.718 1.00 96.56 191 ILE A C 1
ATOM 1321 O O . ILE A 1 191 ? 2.188 -5.580 -9.816 1.00 96.56 191 ILE A O 1
ATOM 1325 N N . SER A 1 192 ? 0.245 -6.346 -10.634 1.00 93.81 192 SER A N 1
ATOM 1326 C CA . SER A 1 192 ? 0.870 -7.023 -11.768 1.00 93.81 192 SER A CA 1
ATOM 1327 C C . SER A 1 192 ? 0.068 -6.982 -13.067 1.00 93.81 192 SER A C 1
ATOM 1329 O O . SER A 1 192 ? -1.164 -6.928 -13.078 1.00 93.81 192 SER A O 1
ATOM 1331 N N . ASN A 1 193 ? 0.783 -7.097 -14.191 1.00 81.56 193 ASN A N 1
ATOM 1332 C CA . ASN A 1 193 ? 0.204 -7.339 -15.518 1.00 81.56 193 ASN A CA 1
ATOM 1333 C C . ASN A 1 193 ? -0.870 -6.322 -15.929 1.00 81.56 193 ASN A C 1
ATOM 1335 O O . ASN A 1 193 ? -1.933 -6.709 -16.414 1.00 81.56 193 ASN A O 1
ATOM 1339 N N . THR A 1 194 ? -0.641 -5.030 -15.718 1.00 80.44 194 THR A N 1
ATOM 1340 C CA . THR A 1 194 ? -1.583 -4.006 -16.182 1.00 80.44 194 THR A CA 1
ATOM 1341 C C . THR A 1 194 ? -1.305 -3.655 -17.646 1.00 80.44 194 THR A C 1
ATOM 1343 O O . THR A 1 194 ? -0.178 -3.760 -18.116 1.00 80.44 194 THR A O 1
ATOM 1346 N N . GLY A 1 195 ? -2.333 -3.268 -18.399 1.00 81.44 195 GLY A N 1
ATOM 1347 C CA . GLY A 1 195 ? -2.235 -3.062 -19.846 1.00 81.44 195 GLY A CA 1
ATOM 1348 C C . GLY A 1 195 ? -1.473 -1.804 -20.265 1.00 81.44 195 GLY A C 1
ATOM 1349 O O . GLY A 1 195 ? -0.878 -1.821 -21.338 1.00 81.44 195 GLY A O 1
ATOM 1350 N N . ASP A 1 196 ? -1.459 -0.751 -19.434 1.00 88.50 196 ASP A N 1
ATOM 1351 C CA . ASP A 1 196 ? -0.649 0.447 -19.680 1.00 88.50 196 ASP A CA 1
ATOM 1352 C C . ASP A 1 196 ? 0.392 0.666 -18.560 1.00 88.50 196 ASP A C 1
ATOM 1354 O O . ASP A 1 196 ? 1.517 0.176 -18.629 1.00 88.50 196 ASP A O 1
ATOM 1358 N N . ILE A 1 197 ? 0.026 1.401 -17.509 1.00 91.50 197 ILE A N 1
ATOM 1359 C CA . ILE A 1 197 ? 0.896 1.796 -16.387 1.00 91.50 197 ILE A CA 1
ATOM 1360 C C . ILE A 1 197 ? 0.385 1.072 -15.145 1.00 91.50 197 ILE A C 1
ATOM 1362 O O . ILE A 1 197 ? -0.825 0.987 -14.958 1.00 91.50 197 ILE A O 1
ATOM 1366 N N . ALA A 1 198 ? 1.240 0.529 -14.278 1.00 94.31 198 ALA A N 1
ATOM 1367 C CA . ALA A 1 198 ? 0.747 -0.174 -13.087 1.00 94.31 198 ALA A CA 1
ATOM 1368 C C . ALA A 1 198 ? 0.021 0.787 -12.138 1.00 94.31 198 ALA A C 1
ATOM 1370 O O . ALA A 1 198 ? -1.113 0.517 -11.723 1.00 94.31 198 ALA A O 1
ATOM 1371 N N . ILE A 1 199 ? 0.631 1.945 -11.873 1.00 96.81 199 ILE A N 1
ATOM 1372 C CA . ILE A 1 199 ? 0.099 2.968 -10.971 1.00 96.81 199 ILE A CA 1
ATOM 1373 C C . ILE A 1 199 ? 0.307 4.364 -11.555 1.00 96.81 199 ILE A C 1
ATOM 1375 O O . ILE A 1 199 ? 1.412 4.717 -11.958 1.00 96.81 199 ILE A O 1
ATOM 1379 N N . LEU A 1 200 ? -0.752 5.176 -11.558 1.00 96.25 200 LEU A N 1
ATOM 1380 C CA . LEU A 1 200 ? -0.717 6.548 -12.069 1.00 96.25 200 LEU A CA 1
ATOM 1381 C C . LEU A 1 200 ? -1.039 7.570 -10.972 1.00 96.25 200 LEU A C 1
ATOM 1383 O O . LEU A 1 200 ? -2.173 7.610 -10.490 1.00 96.25 200 LEU A O 1
ATOM 1387 N N . ALA A 1 201 ? -0.098 8.459 -10.658 1.00 97.50 201 ALA A N 1
ATOM 1388 C CA . ALA A 1 201 ? -0.300 9.600 -9.764 1.00 97.50 201 ALA A CA 1
ATOM 1389 C C . ALA A 1 201 ? -0.283 10.923 -10.556 1.00 97.50 201 ALA A C 1
ATOM 1391 O O . ALA A 1 201 ? 0.771 11.471 -10.861 1.00 97.50 201 ALA A O 1
ATOM 1392 N N . ASN A 1 202 ? -1.453 11.465 -10.899 1.00 97.06 202 ASN A N 1
ATOM 1393 C CA . ASN A 1 202 ? -1.588 12.678 -11.718 1.00 97.06 202 ASN A CA 1
ATOM 1394 C C . ASN A 1 202 ? -2.185 13.836 -10.909 1.00 97.06 202 ASN A C 1
ATOM 1396 O O . ASN A 1 202 ? -3.405 13.965 -10.788 1.00 97.06 202 ASN A O 1
ATOM 1400 N N . GLN A 1 203 ? -1.324 14.704 -10.380 1.00 97.25 203 GLN A N 1
ATOM 1401 C CA . GLN A 1 203 ? -1.678 15.759 -9.424 1.00 97.25 203 GLN A CA 1
ATOM 1402 C C . GLN A 1 203 ? -2.279 15.205 -8.122 1.00 97.25 203 GLN A C 1
ATOM 1404 O O . GLN A 1 203 ? -3.029 15.907 -7.450 1.00 97.25 203 GLN A O 1
ATOM 1409 N N . GLY A 1 204 ? -1.989 13.944 -7.790 1.00 97.75 204 GLY A N 1
ATOM 1410 C CA . GLY A 1 204 ? -2.396 13.266 -6.556 1.00 97.75 204 GLY A CA 1
ATOM 1411 C C . GLY A 1 204 ? -1.197 12.828 -5.712 1.00 97.75 204 GLY A C 1
ATOM 1412 O O . GLY A 1 204 ? -0.051 13.123 -6.063 1.00 97.75 204 GLY A O 1
ATOM 1413 N N . HIS A 1 205 ? -1.472 12.116 -4.622 1.00 97.75 205 HIS A N 1
ATOM 1414 C CA . HIS A 1 205 ? -0.460 11.520 -3.747 1.00 97.75 205 HIS A CA 1
ATOM 1415 C C . HIS A 1 205 ? -0.511 9.989 -3.805 1.00 97.75 205 HIS A C 1
ATOM 1417 O O . HIS A 1 205 ? -1.593 9.399 -3.784 1.00 97.75 205 HIS A O 1
ATOM 1423 N N . LEU A 1 206 ? 0.656 9.350 -3.862 1.00 98.12 206 LEU A N 1
ATOM 1424 C CA . LEU A 1 206 ? 0.811 7.899 -3.809 1.00 98.12 206 LEU A CA 1
ATOM 1425 C C . LEU A 1 206 ? 1.740 7.504 -2.659 1.00 98.12 206 LEU A C 1
ATOM 1427 O O . LEU A 1 206 ? 2.894 7.921 -2.639 1.00 98.12 206 LEU A O 1
ATOM 1431 N N . MET A 1 207 ? 1.283 6.622 -1.776 1.00 97.75 207 MET A N 1
ATOM 1432 C CA . MET A 1 207 ? 2.146 5.903 -0.845 1.00 97.75 207 MET A CA 1
ATOM 1433 C C . MET A 1 207 ? 2.149 4.414 -1.181 1.00 97.75 207 MET A C 1
ATOM 1435 O O . MET A 1 207 ? 1.084 3.801 -1.268 1.00 97.75 207 MET A O 1
ATOM 1439 N N . LEU A 1 208 ? 3.333 3.820 -1.307 1.00 97.88 208 LEU A N 1
ATOM 1440 C CA . LEU A 1 208 ? 3.510 2.371 -1.387 1.00 97.88 208 LEU A CA 1
ATOM 1441 C C . LEU A 1 208 ? 4.381 1.907 -0.232 1.00 97.88 208 LEU A C 1
ATOM 1443 O O . LEU A 1 208 ? 5.497 2.399 -0.053 1.00 97.88 208 LEU A O 1
ATOM 1447 N N . ARG A 1 209 ? 3.908 0.929 0.534 1.00 97.12 209 ARG A N 1
ATOM 1448 C CA . ARG A 1 209 ? 4.748 0.236 1.511 1.00 97.12 209 ARG A CA 1
ATOM 1449 C C . ARG A 1 209 ? 4.628 -1.260 1.355 1.00 97.12 209 ARG A C 1
ATOM 1451 O O . ARG A 1 209 ? 3.523 -1.762 1.193 1.00 97.12 209 ARG A O 1
ATOM 1458 N N . ASN A 1 210 ? 5.750 -1.971 1.431 1.00 97.12 210 ASN A N 1
ATOM 1459 C CA . ASN A 1 210 ? 5.726 -3.429 1.525 1.00 97.12 210 ASN A CA 1
ATOM 1460 C C . ASN A 1 210 ? 4.895 -4.078 0.402 1.00 97.12 210 ASN A C 1
ATOM 1462 O O . ASN A 1 210 ? 4.022 -4.900 0.639 1.00 97.12 210 ASN A O 1
ATOM 1466 N N . THR A 1 211 ? 5.078 -3.585 -0.824 1.00 98.25 211 THR A N 1
ATOM 1467 C CA . THR A 1 211 ? 4.230 -3.895 -1.981 1.00 98.25 211 THR A CA 1
ATOM 1468 C C . THR A 1 211 ? 5.091 -4.380 -3.140 1.00 98.25 211 THR A C 1
ATOM 1470 O O . THR A 1 211 ? 6.191 -3.867 -3.376 1.00 98.25 211 THR A O 1
ATOM 1473 N N . PHE A 1 212 ? 4.571 -5.345 -3.893 1.00 98.25 212 PHE A N 1
ATOM 1474 C CA . PHE A 1 212 ? 5.140 -5.769 -5.166 1.00 98.25 212 PHE A CA 1
ATOM 1475 C C . PHE A 1 212 ? 4.478 -5.033 -6.321 1.00 98.25 212 PHE A C 1
ATOM 1477 O O . PHE A 1 212 ? 3.254 -4.987 -6.427 1.00 98.25 212 PHE A O 1
ATOM 1484 N N . VAL A 1 213 ? 5.292 -4.495 -7.224 1.00 97.12 213 VAL A N 1
ATOM 1485 C CA . VAL A 1 213 ? 4.824 -3.926 -8.488 1.00 97.12 213 VAL A CA 1
ATOM 1486 C C . VAL A 1 213 ? 5.604 -4.581 -9.614 1.00 97.12 213 VAL A C 1
ATOM 1488 O O . VAL A 1 213 ? 6.811 -4.387 -9.730 1.00 97.12 213 VAL A O 1
ATOM 1491 N N . SER A 1 214 ? 4.917 -5.349 -10.452 1.00 93.12 214 SER A N 1
ATOM 1492 C CA . SER A 1 214 ? 5.494 -5.940 -11.654 1.00 93.12 214 SER A CA 1
ATOM 1493 C C . SER A 1 214 ? 4.786 -5.446 -12.905 1.00 93.12 214 SER A C 1
ATOM 1495 O O . SER A 1 214 ? 3.561 -5.540 -13.015 1.00 93.12 214 SER A O 1
ATOM 1497 N N . GLN A 1 215 ? 5.553 -4.958 -13.878 1.00 85.19 215 GLN A N 1
ATOM 1498 C CA . GLN A 1 215 ? 5.018 -4.571 -15.178 1.00 85.19 215 GLN A CA 1
ATOM 1499 C C . GLN A 1 215 ? 5.807 -5.199 -16.332 1.00 85.19 215 GLN A C 1
ATOM 1501 O O . GLN A 1 215 ? 7.027 -5.084 -16.419 1.00 85.19 215 GLN A O 1
ATOM 1506 N N . ASN A 1 216 ? 5.093 -5.849 -17.252 1.00 75.31 216 ASN A N 1
ATOM 1507 C CA . ASN A 1 216 ? 5.692 -6.546 -18.398 1.00 75.31 216 ASN A CA 1
ATOM 1508 C C . ASN A 1 216 ? 5.612 -5.742 -19.706 1.00 75.31 216 ASN A C 1
ATOM 1510 O O . ASN A 1 216 ? 6.151 -6.164 -20.729 1.00 75.31 216 ASN A O 1
ATOM 1514 N N . GLU A 1 217 ? 4.943 -4.592 -19.683 1.00 78.06 217 GLU A N 1
ATOM 1515 C CA . GLU A 1 217 ? 4.756 -3.732 -20.848 1.00 78.06 217 GLU A CA 1
ATOM 1516 C C . GLU A 1 217 ? 5.958 -2.801 -21.103 1.00 78.06 217 GLU A C 1
ATOM 1518 O O . GLU A 1 217 ? 6.912 -2.721 -20.329 1.00 78.06 217 GLU A O 1
ATOM 1523 N N . SER A 1 218 ? 5.935 -2.080 -22.229 1.00 78.69 218 SER A N 1
ATOM 1524 C CA . SER A 1 218 ? 6.963 -1.084 -22.597 1.00 78.69 218 SER A CA 1
ATOM 1525 C C . SER A 1 218 ? 6.769 0.297 -21.970 1.00 78.69 218 SER A C 1
ATOM 1527 O O . SER A 1 218 ? 7.313 1.277 -22.481 1.00 78.69 218 SER A O 1
ATOM 1529 N N . LEU A 1 219 ? 5.985 0.379 -20.900 1.00 86.75 219 LEU A N 1
ATOM 1530 C CA . LEU A 1 219 ? 5.653 1.612 -20.197 1.00 86.75 219 LEU A CA 1
ATOM 1531 C C . LEU A 1 219 ? 6.206 1.593 -18.776 1.00 86.75 219 LEU A C 1
ATOM 1533 O O . LEU A 1 219 ? 6.678 0.566 -18.284 1.00 86.75 219 LEU A O 1
ATOM 1537 N N . SER A 1 220 ? 6.156 2.754 -18.134 1.00 91.88 220 SER A N 1
ATOM 1538 C CA . SER A 1 220 ? 6.611 2.900 -16.762 1.00 91.88 220 SER A CA 1
ATOM 1539 C C . SER A 1 220 ? 5.756 2.063 -15.807 1.00 91.88 220 SER A C 1
ATOM 1541 O O . SER A 1 220 ? 4.545 1.936 -16.009 1.00 91.88 220 SER A O 1
ATOM 1543 N N . ALA A 1 221 ? 6.357 1.486 -14.762 1.00 94.81 221 ALA A N 1
ATOM 1544 C CA . ALA A 1 221 ? 5.563 0.799 -13.738 1.00 94.81 221 ALA A CA 1
ATOM 1545 C C . ALA A 1 221 ? 4.739 1.824 -12.951 1.00 94.81 221 ALA A C 1
ATOM 1547 O O . ALA A 1 221 ? 3.534 1.662 -12.758 1.00 94.81 221 ALA A O 1
ATOM 1548 N N . ILE A 1 222 ? 5.392 2.915 -12.557 1.00 97.06 222 ILE A N 1
ATOM 1549 C CA . ILE A 1 222 ? 4.780 4.038 -11.856 1.00 97.06 222 ILE A CA 1
ATOM 1550 C C . ILE A 1 222 ? 5.041 5.308 -12.664 1.00 97.06 222 ILE A C 1
ATOM 1552 O O . ILE A 1 222 ? 6.181 5.580 -13.033 1.00 97.06 222 ILE A O 1
ATOM 1556 N N . ASP A 1 223 ? 3.984 6.072 -12.925 1.00 96.88 223 ASP A N 1
ATOM 1557 C CA . ASP A 1 223 ? 4.054 7.385 -13.575 1.00 96.88 223 ASP A CA 1
ATOM 1558 C C . ASP A 1 223 ? 3.483 8.456 -12.642 1.00 96.88 223 ASP A C 1
ATOM 1560 O O . ASP A 1 223 ? 2.362 8.321 -12.129 1.00 96.88 223 ASP A O 1
ATOM 1564 N N . VAL A 1 224 ? 4.265 9.509 -12.405 1.00 97.94 224 VAL A N 1
ATOM 1565 C CA . VAL A 1 224 ? 3.920 10.624 -11.523 1.00 97.94 224 VAL A CA 1
ATOM 1566 C C . VAL A 1 224 ? 3.995 11.942 -12.293 1.00 97.94 224 VAL A C 1
ATOM 1568 O O . VAL A 1 224 ? 5.062 12.416 -12.682 1.00 97.94 224 VAL A O 1
ATOM 1571 N N . ALA A 1 225 ? 2.836 12.571 -12.480 1.00 97.31 225 ALA A N 1
ATOM 1572 C CA . ALA A 1 225 ? 2.685 13.818 -13.222 1.00 97.31 225 ALA A CA 1
ATOM 1573 C C . ALA A 1 225 ? 2.110 14.917 -12.320 1.00 97.31 225 ALA A C 1
ATOM 1575 O O . ALA A 1 225 ? 0.923 14.907 -11.989 1.00 97.31 225 ALA A O 1
ATOM 1576 N N . GLY A 1 226 ? 2.942 15.871 -11.898 1.00 95.50 226 GLY A N 1
ATOM 1577 C CA . GLY A 1 226 ? 2.573 16.955 -10.983 1.00 95.50 226 GLY A CA 1
ATOM 1578 C C . GLY A 1 226 ? 2.078 16.497 -9.606 1.00 95.50 226 GLY A C 1
ATOM 1579 O O . GLY A 1 226 ? 1.359 17.255 -8.955 1.00 95.50 226 GLY A O 1
ATOM 1580 N N . GLY A 1 227 ? 2.392 15.263 -9.199 1.00 96.31 227 GLY A N 1
ATOM 1581 C CA . GLY A 1 227 ? 1.953 14.636 -7.949 1.00 96.31 227 GLY A CA 1
ATOM 1582 C C . GLY A 1 227 ? 3.083 14.435 -6.938 1.00 96.31 227 GLY A C 1
ATOM 1583 O O . GLY A 1 227 ? 4.204 14.913 -7.124 1.00 96.31 227 GLY A O 1
ATOM 1584 N N . THR A 1 228 ? 2.796 13.709 -5.859 1.00 97.75 228 THR A N 1
ATOM 1585 C CA . THR A 1 228 ? 3.812 13.294 -4.883 1.00 97.75 228 THR A CA 1
ATOM 1586 C C . THR A 1 228 ? 3.811 11.793 -4.645 1.00 97.75 228 THR A C 1
ATOM 1588 O O . THR A 1 228 ? 2.784 11.135 -4.811 1.00 97.75 228 THR A O 1
ATOM 1591 N N . LEU A 1 229 ? 4.966 11.255 -4.251 1.00 97.94 229 LEU A N 1
ATOM 1592 C CA . LEU A 1 229 ? 5.125 9.833 -3.946 1.00 97.94 229 LEU A CA 1
ATOM 1593 C C . LEU A 1 229 ? 5.930 9.598 -2.654 1.00 97.94 229 LEU A C 1
ATOM 1595 O O . LEU A 1 229 ? 6.883 10.325 -2.388 1.00 97.94 229 LEU A O 1
ATOM 1599 N N . ASP A 1 230 ? 5.562 8.580 -1.879 1.00 97.94 230 ASP A N 1
ATOM 1600 C CA . ASP A 1 230 ? 6.342 8.021 -0.764 1.00 97.94 230 ASP A CA 1
ATOM 1601 C C . ASP A 1 230 ? 6.378 6.497 -0.922 1.00 97.94 230 ASP A C 1
ATOM 1603 O O . ASP A 1 230 ? 5.351 5.823 -0.843 1.00 97.94 230 ASP A O 1
ATOM 1607 N N . ILE A 1 231 ? 7.548 5.944 -1.226 1.00 98.56 231 ILE A N 1
ATOM 1608 C CA . ILE A 1 231 ? 7.709 4.506 -1.451 1.00 98.56 231 ILE A CA 1
ATOM 1609 C C . ILE A 1 231 ? 8.709 3.963 -0.441 1.00 98.56 231 ILE A C 1
ATOM 1611 O O . ILE A 1 231 ? 9.864 4.378 -0.422 1.00 98.56 231 ILE A O 1
ATOM 1615 N N . GLY A 1 232 ? 8.282 3.007 0.378 1.00 98.00 232 GLY A N 1
ATOM 1616 C CA . GLY A 1 232 ? 9.111 2.335 1.376 1.00 98.00 232 GLY A CA 1
ATOM 1617 C C . GLY A 1 232 ? 9.042 0.821 1.223 1.00 98.00 232 GLY A C 1
ATOM 1618 O O . GLY A 1 232 ? 7.955 0.293 1.011 1.00 98.00 232 GLY A O 1
ATOM 1619 N N . TYR A 1 233 ? 10.160 0.103 1.360 1.00 98.06 233 TYR A N 1
ATOM 1620 C CA . TYR A 1 233 ? 10.161 -1.372 1.372 1.00 98.06 233 TYR A CA 1
ATOM 1621 C C . TYR A 1 233 ? 9.324 -1.984 0.253 1.00 98.06 233 TYR A C 1
ATOM 1623 O O . TYR A 1 233 ? 8.532 -2.873 0.496 1.00 98.06 233 TYR A O 1
ATOM 1631 N N . SER A 1 234 ? 9.405 -1.464 -0.966 1.00 98.50 234 SER A N 1
ATOM 1632 C CA . SER A 1 234 ? 8.641 -2.004 -2.093 1.00 98.50 234 SER A CA 1
ATOM 1633 C C . SER A 1 234 ? 9.588 -2.629 -3.106 1.00 98.50 234 SER A C 1
ATOM 1635 O O . SER A 1 234 ? 10.730 -2.185 -3.251 1.00 98.50 234 SER A O 1
ATOM 1637 N N . THR A 1 235 ? 9.132 -3.673 -3.791 1.00 98.38 235 THR A N 1
ATOM 1638 C CA . THR A 1 235 ? 9.894 -4.317 -4.867 1.00 98.38 235 THR A CA 1
ATOM 1639 C C . THR A 1 235 ? 9.201 -4.009 -6.182 1.00 98.38 235 THR A C 1
ATOM 1641 O O . THR A 1 235 ? 8.081 -4.453 -6.425 1.00 98.38 235 THR A O 1
ATOM 1644 N N . ILE A 1 236 ? 9.862 -3.216 -7.018 1.00 97.31 236 ILE A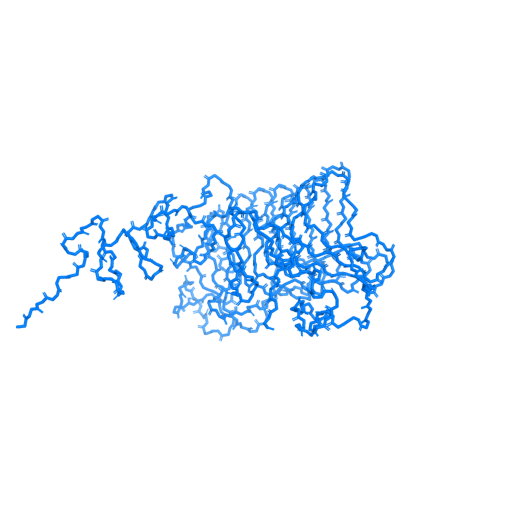 N 1
ATOM 1645 C CA . ILE A 1 236 ? 9.345 -2.752 -8.301 1.00 97.31 236 ILE A CA 1
ATOM 1646 C C . ILE A 1 236 ? 10.212 -3.362 -9.394 1.00 97.31 236 ILE A C 1
ATOM 1648 O O . ILE A 1 236 ? 11.407 -3.087 -9.489 1.00 97.31 236 ILE A O 1
ATOM 1652 N N . VAL A 1 237 ? 9.610 -4.193 -10.232 1.00 94.31 237 VAL A N 1
ATOM 1653 C CA . VAL A 1 237 ? 10.273 -4.810 -11.379 1.00 94.31 237 VAL A CA 1
ATOM 1654 C C . VAL A 1 237 ? 9.491 -4.443 -12.624 1.00 94.31 237 VAL A C 1
ATOM 1656 O O . VAL A 1 237 ? 8.287 -4.662 -12.705 1.00 94.31 237 VAL A O 1
ATOM 1659 N N . THR A 1 238 ? 10.160 -3.882 -13.620 1.00 90.75 238 THR A N 1
ATOM 1660 C CA . THR A 1 238 ? 9.508 -3.582 -14.894 1.00 90.75 238 THR A CA 1
ATOM 1661 C C . THR A 1 238 ? 10.390 -3.913 -16.077 1.00 90.75 238 THR A C 1
ATOM 1663 O O . THR A 1 238 ? 11.566 -4.261 -15.951 1.00 90.75 238 THR A O 1
ATOM 1666 N N . GLY A 1 239 ? 9.816 -3.774 -17.262 1.00 69.19 239 GLY A N 1
ATOM 1667 C CA . GLY A 1 239 ? 10.600 -3.602 -18.459 1.00 69.19 239 GLY A CA 1
ATOM 1668 C C . GLY A 1 239 ? 11.407 -4.818 -18.834 1.00 69.19 239 GLY A C 1
ATOM 1669 O O . GLY A 1 239 ? 12.595 -4.700 -19.111 1.00 69.19 239 GLY A O 1
ATOM 1670 N N . LEU A 1 240 ? 10.714 -5.936 -19.046 1.00 65.00 240 LEU A N 1
ATOM 1671 C CA . LEU A 1 240 ? 11.170 -6.999 -19.955 1.00 65.00 240 LEU A CA 1
ATOM 1672 C C . LEU A 1 240 ? 11.210 -6.519 -21.434 1.00 65.00 240 LEU A C 1
ATOM 1674 O O . LEU A 1 240 ? 11.172 -7.303 -22.375 1.00 65.00 240 LEU A O 1
ATOM 1678 N N . SER A 1 241 ? 11.244 -5.201 -21.663 1.00 68.38 241 SER A N 1
ATOM 1679 C CA . SER A 1 241 ? 11.354 -4.537 -22.955 1.00 68.38 241 SER A CA 1
ATOM 1680 C C . SER A 1 241 ? 12.210 -3.267 -22.820 1.00 68.38 241 SER A C 1
ATOM 1682 O O . SER A 1 241 ? 12.368 -2.709 -21.739 1.00 68.38 241 SER A O 1
ATOM 1684 N N . ILE A 1 242 ? 12.787 -2.787 -23.925 1.00 70.31 242 ILE A N 1
ATOM 1685 C CA . ILE A 1 242 ? 13.923 -1.843 -23.902 1.00 70.31 242 ILE A CA 1
ATOM 1686 C C . ILE A 1 242 ? 13.645 -0.417 -23.372 1.00 70.31 242 ILE A C 1
ATOM 1688 O O . ILE A 1 242 ? 14.612 0.309 -23.139 1.00 70.31 242 ILE A O 1
ATOM 1692 N N . ASN A 1 243 ? 12.381 -0.005 -23.200 1.00 82.81 243 ASN A N 1
ATOM 1693 C CA . ASN A 1 243 ? 11.999 1.395 -22.925 1.00 82.81 243 ASN A CA 1
ATOM 1694 C C . ASN A 1 243 ? 11.232 1.619 -21.608 1.00 82.81 243 ASN A C 1
ATOM 1696 O O . ASN A 1 243 ? 10.803 2.741 -21.359 1.00 82.81 243 ASN A O 1
ATOM 1700 N N . ALA A 1 244 ? 11.010 0.585 -20.803 1.00 87.62 244 ALA A N 1
ATOM 1701 C CA . ALA A 1 244 ? 10.203 0.706 -19.592 1.00 87.62 244 ALA A CA 1
ATOM 1702 C C . ALA A 1 244 ? 11.035 1.231 -18.413 1.00 87.62 244 ALA A C 1
ATOM 1704 O O . ALA A 1 244 ? 12.088 0.678 -18.101 1.00 87.62 244 ALA A O 1
ATOM 1705 N N . ILE A 1 245 ? 10.541 2.296 -17.781 1.00 93.12 245 ILE A N 1
ATOM 1706 C CA . ILE A 1 245 ? 11.141 2.963 -16.619 1.00 93.12 245 ILE A CA 1
ATOM 1707 C C . ILE A 1 245 ? 10.481 2.413 -15.349 1.00 93.12 245 ILE A C 1
ATOM 1709 O O . ILE A 1 245 ? 9.267 2.221 -15.321 1.00 93.12 245 ILE A O 1
ATOM 1713 N N . GLY A 1 246 ? 11.237 2.154 -14.282 1.00 94.75 246 GLY A N 1
ATOM 1714 C CA . GLY A 1 246 ? 10.644 1.727 -13.005 1.00 94.75 246 GLY A CA 1
ATOM 1715 C C . GLY A 1 246 ? 9.658 2.769 -12.479 1.00 94.75 246 GLY A C 1
ATOM 1716 O O . GLY A 1 246 ? 8.459 2.506 -12.363 1.00 94.75 246 GLY A O 1
ATOM 1717 N N . ILE A 1 247 ? 10.167 3.974 -12.233 1.00 97.19 247 ILE A N 1
ATOM 1718 C CA . ILE A 1 247 ? 9.381 5.134 -11.803 1.00 97.19 247 ILE A CA 1
ATOM 1719 C C . ILE A 1 247 ? 9.749 6.341 -12.666 1.00 97.19 247 ILE A C 1
ATOM 1721 O O . ILE A 1 247 ? 10.910 6.755 -12.688 1.00 97.19 247 ILE A O 1
ATOM 1725 N N . ASP A 1 248 ? 8.759 6.893 -13.358 1.00 96.88 248 ASP A N 1
ATOM 1726 C CA . ASP A 1 248 ? 8.875 8.084 -14.201 1.00 96.88 248 ASP A CA 1
ATOM 1727 C C . ASP A 1 248 ? 8.173 9.264 -13.520 1.00 96.88 248 ASP A C 1
ATOM 1729 O O . ASP A 1 248 ? 7.030 9.136 -13.074 1.00 96.88 248 ASP A O 1
ATOM 1733 N N . CYS A 1 249 ? 8.862 10.400 -13.398 1.00 97.88 249 CYS A N 1
ATOM 1734 C CA . CYS A 1 249 ? 8.306 11.606 -12.802 1.00 97.88 249 CYS A CA 1
ATOM 1735 C C . CYS A 1 249 ? 8.529 12.831 -13.686 1.00 97.88 249 CYS A C 1
ATOM 1737 O O . CYS A 1 249 ? 9.645 13.135 -14.117 1.00 97.88 249 CYS A O 1
ATOM 1739 N N . ASP A 1 250 ? 7.494 13.657 -13.830 1.00 96.19 250 ASP A N 1
ATOM 1740 C CA . ASP A 1 250 ? 7.667 14.966 -14.448 1.00 96.19 250 ASP A CA 1
ATOM 1741 C C . ASP A 1 250 ? 8.372 15.980 -13.521 1.00 96.19 250 ASP A C 1
ATOM 1743 O O . ASP A 1 250 ? 8.550 15.790 -12.315 1.00 96.19 250 ASP A O 1
ATOM 1747 N N . GLY A 1 251 ? 8.760 17.129 -14.085 1.00 90.94 251 GLY A N 1
ATOM 1748 C CA . GLY A 1 251 ? 9.458 18.177 -13.332 1.00 90.94 251 GLY A CA 1
ATOM 1749 C C . GLY A 1 251 ? 8.625 18.860 -12.236 1.00 90.94 251 GLY A C 1
ATOM 1750 O O . GLY A 1 251 ? 9.187 19.649 -11.476 1.00 90.94 251 GLY A O 1
ATOM 1751 N N . GLY A 1 252 ? 7.313 18.608 -12.175 1.00 90.88 252 GLY A N 1
ATOM 1752 C CA . GLY A 1 252 ? 6.417 19.108 -11.130 1.00 90.88 252 GLY A CA 1
ATOM 1753 C C . GLY A 1 252 ? 6.265 18.154 -9.947 1.00 90.88 252 GLY A C 1
ATOM 1754 O O . GLY A 1 252 ? 5.700 18.556 -8.932 1.00 90.88 252 GLY A O 1
ATOM 1755 N N . SER A 1 253 ? 6.769 16.929 -10.069 1.00 97.06 253 SER A N 1
ATOM 1756 C CA . SER A 1 253 ? 6.607 15.876 -9.072 1.00 97.06 253 SER A CA 1
ATOM 1757 C C . SER A 1 253 ? 7.735 15.885 -8.040 1.00 97.06 253 SER A C 1
ATOM 1759 O O . SER A 1 253 ? 8.852 16.320 -8.335 1.00 97.06 253 SER A O 1
ATOM 1761 N N . SER A 1 254 ? 7.450 15.422 -6.821 1.00 97.44 254 SER A N 1
ATOM 1762 C CA . SER A 1 254 ? 8.408 15.346 -5.702 1.00 97.44 254 SER A CA 1
ATOM 1763 C C . SER A 1 254 ? 8.061 14.213 -4.740 1.00 97.44 254 SER A C 1
ATOM 1765 O O . SER A 1 254 ? 6.922 13.758 -4.725 1.00 97.44 254 SER A O 1
ATOM 1767 N N . GLY A 1 255 ? 8.988 13.790 -3.885 1.00 97.62 255 GLY A N 1
ATOM 1768 C CA . GLY A 1 255 ? 8.690 12.720 -2.937 1.00 97.62 255 GLY A CA 1
ATOM 1769 C C . GLY A 1 255 ? 9.920 12.037 -2.370 1.00 97.62 255 GLY A C 1
ATOM 1770 O O . GLY A 1 255 ? 11.018 12.590 -2.435 1.00 97.62 255 GLY A O 1
ATOM 1771 N N . SER A 1 256 ? 9.728 10.825 -1.862 1.00 98.19 256 SER A N 1
ATOM 1772 C CA . SER A 1 256 ? 10.783 9.971 -1.321 1.00 98.19 256 SER A CA 1
ATOM 1773 C C . SER A 1 256 ? 10.631 8.524 -1.801 1.00 98.19 256 SER A C 1
ATOM 1775 O O . SER A 1 256 ? 9.531 7.987 -1.908 1.00 98.19 256 SER A O 1
ATOM 1777 N N . VAL A 1 257 ? 11.756 7.870 -2.078 1.00 98.56 257 VAL A N 1
ATOM 1778 C CA . VAL A 1 257 ? 11.837 6.420 -2.280 1.00 98.56 257 VAL A CA 1
ATOM 1779 C C . VAL A 1 257 ? 12.914 5.886 -1.361 1.00 98.56 257 VAL A C 1
ATOM 1781 O O . VAL A 1 257 ? 14.075 6.292 -1.448 1.00 98.56 257 VAL A O 1
ATOM 1784 N N . ARG A 1 258 ? 12.553 4.950 -0.489 1.00 98.12 258 ARG A N 1
ATOM 1785 C CA . ARG A 1 258 ? 13.485 4.395 0.478 1.00 98.12 258 ARG A CA 1
ATOM 1786 C C . ARG A 1 258 ? 13.378 2.897 0.677 1.00 98.12 258 ARG A C 1
ATOM 1788 O O . ARG A 1 258 ? 12.308 2.316 0.508 1.00 98.12 258 ARG A O 1
ATOM 1795 N N . ASN A 1 259 ? 14.491 2.279 1.064 1.00 98.31 259 ASN A N 1
ATOM 1796 C CA . ASN A 1 259 ? 14.582 0.862 1.427 1.00 98.31 259 ASN A CA 1
ATOM 1797 C C . ASN A 1 259 ? 13.884 -0.065 0.413 1.00 98.31 259 ASN A C 1
ATOM 1799 O O . ASN A 1 259 ? 13.293 -1.068 0.790 1.00 98.31 259 ASN A O 1
ATOM 1803 N N . SER A 1 260 ? 13.936 0.272 -0.876 1.00 98.62 260 SER A N 1
ATOM 1804 C CA . SER A 1 260 ? 13.164 -0.380 -1.940 1.00 98.62 260 SER A CA 1
ATOM 1805 C C . SER A 1 260 ? 14.073 -0.939 -3.029 1.00 98.62 260 SER A C 1
ATOM 1807 O O . SER A 1 260 ? 15.197 -0.468 -3.210 1.00 98.62 260 SER A O 1
ATOM 1809 N N . ILE A 1 261 ? 13.582 -1.941 -3.752 1.00 98.31 261 ILE A N 1
ATOM 1810 C CA . ILE A 1 261 ? 14.238 -2.502 -4.935 1.00 98.31 261 ILE A CA 1
ATOM 1811 C C . ILE A 1 261 ? 13.532 -1.931 -6.162 1.00 98.31 261 ILE A C 1
ATOM 1813 O O . ILE A 1 261 ? 12.309 -2.028 -6.256 1.00 98.31 261 ILE A O 1
ATOM 1817 N N . ILE A 1 262 ? 14.285 -1.368 -7.107 1.00 97.38 262 ILE A N 1
ATOM 1818 C CA . ILE A 1 262 ? 13.757 -1.010 -8.427 1.00 97.38 262 ILE A CA 1
ATOM 1819 C C . ILE A 1 262 ? 14.666 -1.603 -9.489 1.00 97.38 262 ILE A C 1
ATOM 1821 O O . ILE A 1 262 ? 15.855 -1.300 -9.536 1.00 97.38 262 ILE A O 1
ATOM 1825 N N . LEU A 1 263 ? 14.097 -2.447 -10.343 1.00 94.56 263 LEU A N 1
ATOM 1826 C CA . LEU A 1 263 ? 14.824 -3.130 -11.402 1.00 94.56 263 LEU A CA 1
ATOM 1827 C C . LEU A 1 263 ? 14.099 -2.964 -12.730 1.00 94.56 263 LEU A C 1
ATOM 1829 O O . LEU A 1 263 ? 12.873 -3.061 -12.817 1.00 94.56 263 LEU A O 1
ATOM 1833 N N . THR A 1 264 ? 14.887 -2.769 -13.778 1.00 91.50 264 THR A N 1
ATOM 1834 C CA . THR A 1 264 ? 14.426 -2.814 -15.163 1.00 91.50 264 THR A CA 1
ATOM 1835 C C . THR A 1 264 ? 15.277 -3.828 -15.911 1.00 91.50 264 THR A C 1
ATOM 1837 O O . THR A 1 264 ? 16.487 -3.826 -15.726 1.00 91.50 264 THR A O 1
ATOM 1840 N N . ALA A 1 265 ? 14.698 -4.680 -16.762 1.00 83.12 265 ALA A N 1
ATOM 1841 C CA . ALA A 1 265 ? 15.505 -5.549 -17.638 1.00 83.12 265 ALA A CA 1
ATOM 1842 C C . ALA A 1 265 ? 15.923 -4.848 -18.954 1.00 83.12 265 ALA A C 1
ATOM 1844 O O . ALA A 1 265 ? 16.642 -5.418 -19.779 1.00 83.12 265 ALA A O 1
ATOM 1845 N N . GLY A 1 266 ? 15.445 -3.618 -19.176 1.00 83.12 266 GLY A N 1
ATOM 1846 C CA . GLY A 1 266 ? 15.725 -2.790 -20.345 1.00 83.12 266 GLY A CA 1
ATOM 1847 C C . GLY A 1 266 ? 16.950 -1.884 -20.186 1.00 83.12 266 GLY A C 1
ATOM 1848 O O . GLY A 1 266 ? 17.764 -2.039 -19.290 1.00 83.12 266 GLY A O 1
ATOM 1849 N N . SER A 1 267 ? 17.093 -0.914 -21.097 1.00 85.69 267 SER A N 1
ATOM 1850 C CA . SER A 1 267 ? 18.162 0.104 -21.040 1.00 85.69 267 SER A CA 1
ATOM 1851 C C . SER A 1 267 ? 17.694 1.465 -20.517 1.00 85.69 267 SER A C 1
ATOM 1853 O O . SER A 1 267 ? 18.470 2.422 -20.496 1.00 85.69 267 SER A O 1
ATOM 1855 N N . ALA A 1 268 ? 16.402 1.575 -20.218 1.00 90.19 268 ALA A N 1
ATOM 1856 C CA . ALA A 1 268 ? 15.814 2.756 -19.613 1.00 90.19 268 ALA A CA 1
ATOM 1857 C C . ALA A 1 268 ? 16.246 2.854 -18.137 1.00 90.19 268 ALA A C 1
ATOM 1859 O O . ALA A 1 268 ? 16.609 1.837 -17.553 1.00 90.19 268 ALA A O 1
ATOM 1860 N N . PRO A 1 269 ? 16.255 4.057 -17.543 1.00 93.19 269 PRO A N 1
ATOM 1861 C CA . PRO A 1 269 ? 16.569 4.201 -16.128 1.00 93.19 269 PRO A CA 1
ATOM 1862 C C . PRO A 1 269 ? 15.517 3.509 -15.255 1.00 93.19 269 PRO A C 1
ATOM 1864 O O . PRO A 1 269 ? 14.324 3.533 -15.555 1.00 93.19 269 PRO A O 1
ATOM 1867 N N . GLU A 1 270 ? 15.945 2.962 -14.125 1.00 95.62 270 GLU A N 1
ATOM 1868 C CA . GLU A 1 270 ? 15.047 2.435 -13.098 1.00 95.62 270 GLU A CA 1
ATOM 1869 C C . GLU A 1 270 ? 14.258 3.557 -12.409 1.00 95.62 270 GLU A C 1
ATOM 1871 O O . GLU A 1 270 ? 13.098 3.374 -12.047 1.00 95.62 270 GLU A O 1
ATOM 1876 N N . LEU A 1 271 ? 14.864 4.738 -12.276 1.00 96.88 271 LEU A N 1
ATOM 1877 C CA . LEU A 1 271 ? 14.268 5.916 -11.653 1.00 96.88 271 LEU A CA 1
ATOM 1878 C C . LEU A 1 271 ? 14.589 7.172 -12.474 1.00 96.88 271 LEU A C 1
ATOM 1880 O O . LEU A 1 271 ? 15.753 7.571 -12.556 1.00 96.88 271 LEU A O 1
ATOM 1884 N N . ASP A 1 272 ? 13.565 7.823 -13.028 1.00 97.12 272 ASP A N 1
ATOM 1885 C CA . ASP A 1 272 ? 13.667 9.119 -13.716 1.00 97.12 272 ASP A CA 1
ATOM 1886 C C . ASP A 1 272 ? 12.863 10.192 -12.968 1.00 97.12 272 ASP A C 1
ATOM 1888 O O . ASP A 1 272 ? 11.815 10.656 -13.408 1.00 97.12 272 ASP A O 1
ATOM 1892 N N . CYS A 1 273 ? 13.342 10.561 -11.774 1.00 97.31 273 CYS A N 1
ATOM 1893 C CA . CYS A 1 273 ? 12.654 11.502 -10.892 1.00 97.31 273 CYS A CA 1
ATOM 1894 C C . CYS A 1 273 ? 13.615 12.529 -10.284 1.00 97.31 273 CYS A C 1
ATOM 1896 O O . CYS A 1 273 ? 14.238 12.301 -9.250 1.00 97.31 273 CYS A O 1
ATOM 1898 N N . ALA A 1 274 ? 13.719 13.704 -10.910 1.00 96.88 274 ALA A N 1
ATOM 1899 C CA . ALA A 1 274 ? 14.726 14.707 -10.546 1.00 96.88 274 ALA A CA 1
ATOM 1900 C C . ALA A 1 274 ? 14.566 15.323 -9.138 1.00 96.88 274 ALA A C 1
ATOM 1902 O O . ALA A 1 274 ? 15.561 15.772 -8.570 1.00 96.88 274 ALA A O 1
ATOM 1903 N N . ASN A 1 275 ? 13.346 15.371 -8.586 1.00 97.06 275 ASN A N 1
ATOM 1904 C CA . ASN A 1 275 ? 13.061 15.983 -7.276 1.00 97.06 275 ASN A CA 1
ATOM 1905 C C . ASN A 1 275 ? 12.637 14.961 -6.204 1.00 97.06 275 ASN A C 1
ATOM 1907 O O . ASN A 1 275 ? 12.006 15.340 -5.216 1.00 97.06 275 ASN A O 1
ATOM 1911 N N . VAL A 1 276 ? 12.914 13.676 -6.419 1.00 97.75 276 VAL A N 1
ATOM 1912 C CA . VAL A 1 276 ? 12.621 12.617 -5.448 1.00 97.75 276 VAL A CA 1
ATOM 1913 C C . VAL A 1 276 ? 13.873 12.330 -4.629 1.00 97.75 276 VAL A C 1
ATOM 1915 O O . VAL A 1 276 ? 14.961 12.147 -5.174 1.00 97.75 276 VAL A O 1
ATOM 1918 N N . GLU A 1 277 ? 13.724 12.316 -3.309 1.00 98.31 277 GLU A N 1
ATOM 1919 C CA . GLU A 1 277 ? 14.782 11.927 -2.383 1.00 98.31 277 GLU A CA 1
ATOM 1920 C C . GLU A 1 277 ? 14.905 10.400 -2.348 1.00 98.31 277 GLU A C 1
ATOM 1922 O O . GLU A 1 277 ? 13.902 9.690 -2.339 1.00 98.31 277 GLU A O 1
ATOM 1927 N N . THR A 1 278 ? 16.133 9.878 -2.332 1.00 97.94 278 THR A N 1
ATOM 1928 C CA . THR A 1 278 ? 16.379 8.428 -2.343 1.00 97.94 278 THR A CA 1
ATOM 1929 C C . THR A 1 278 ? 17.279 8.001 -1.192 1.00 97.94 278 THR A C 1
ATOM 1931 O O . THR A 1 278 ? 18.348 8.589 -1.011 1.00 97.94 278 THR A O 1
ATOM 1934 N N . GLU A 1 279 ? 16.919 6.933 -0.482 1.00 97.81 279 GLU A N 1
ATOM 1935 C CA . GLU A 1 279 ? 17.727 6.352 0.601 1.00 97.81 279 GLU A CA 1
ATOM 1936 C C . GLU A 1 279 ? 17.600 4.822 0.633 1.00 97.81 279 GLU A C 1
ATOM 1938 O O . GLU A 1 279 ? 16.502 4.296 0.607 1.00 97.81 279 GLU A O 1
ATOM 1943 N N . GLY A 1 280 ? 18.695 4.059 0.689 1.00 96.81 280 GLY A N 1
ATOM 1944 C CA . GLY A 1 280 ? 18.584 2.588 0.716 1.00 96.81 280 GLY A CA 1
ATOM 1945 C C . GLY A 1 280 ? 17.881 2.004 -0.523 1.00 96.81 280 GLY A C 1
ATOM 1946 O O . GLY A 1 280 ? 17.167 1.012 -0.423 1.00 96.81 280 GLY A O 1
ATOM 1947 N N . LEU A 1 281 ? 18.043 2.647 -1.683 1.00 97.75 281 LEU A N 1
ATOM 1948 C CA . LEU A 1 281 ? 17.458 2.228 -2.955 1.00 97.75 281 LEU A CA 1
ATOM 1949 C C . LEU A 1 281 ? 18.395 1.259 -3.691 1.00 97.75 281 LEU A C 1
ATOM 1951 O O . LEU A 1 281 ? 19.502 1.650 -4.067 1.00 97.75 281 LEU A O 1
ATOM 1955 N N . PHE A 1 282 ? 17.958 0.015 -3.882 1.00 97.56 282 PHE A N 1
ATOM 1956 C CA . PHE A 1 282 ? 18.706 -1.017 -4.599 1.00 97.56 282 PHE A CA 1
ATOM 1957 C C . PHE A 1 282 ? 18.302 -1.033 -6.076 1.00 97.56 282 PHE A C 1
ATOM 1959 O O . PHE A 1 282 ? 17.165 -1.364 -6.414 1.00 97.56 282 PHE A O 1
ATOM 1966 N N . LEU A 1 283 ? 19.246 -0.669 -6.939 1.00 96.25 283 LEU A N 1
ATOM 1967 C CA . LEU A 1 283 ? 19.122 -0.653 -8.398 1.00 96.25 283 LEU A CA 1
ATOM 1968 C C . LEU A 1 283 ? 19.981 -1.754 -9.026 1.00 96.25 283 LEU A C 1
ATOM 1970 O O . LEU A 1 283 ? 20.832 -2.343 -8.353 1.00 96.25 283 LEU A O 1
ATOM 1974 N N . GLU A 1 284 ? 19.852 -1.980 -10.336 1.00 91.69 284 GLU A N 1
ATOM 1975 C CA . GLU A 1 284 ? 20.682 -2.968 -11.037 1.00 91.69 284 GLU A CA 1
ATOM 1976 C C . GLU A 1 284 ? 22.181 -2.660 -10.874 1.00 91.69 284 GLU A C 1
ATOM 1978 O O . GLU A 1 284 ? 22.996 -3.551 -10.647 1.00 91.69 284 GLU A O 1
ATOM 1983 N N . ALA A 1 285 ? 22.555 -1.377 -10.879 1.00 91.94 285 ALA A N 1
ATOM 1984 C CA . ALA A 1 285 ? 23.937 -0.936 -10.679 1.00 91.94 285 ALA A CA 1
ATOM 1985 C C . ALA A 1 285 ? 24.528 -1.294 -9.298 1.00 91.94 285 ALA A C 1
ATOM 1987 O O . ALA A 1 285 ? 25.748 -1.225 -9.119 1.00 91.94 285 ALA A O 1
ATOM 1988 N N . ASN A 1 286 ? 23.687 -1.631 -8.315 1.00 93.12 286 ASN A N 1
ATOM 1989 C CA . ASN A 1 286 ? 24.116 -2.091 -6.995 1.00 93.12 286 ASN A CA 1
ATOM 1990 C C . ASN A 1 286 ? 24.334 -3.604 -6.941 1.00 93.12 286 ASN A C 1
ATOM 1992 O O . ASN A 1 286 ? 24.995 -4.086 -6.017 1.00 93.12 286 ASN A O 1
ATOM 1996 N N . ALA A 1 287 ? 23.791 -4.342 -7.905 1.00 91.75 287 ALA A N 1
ATOM 1997 C CA . ALA A 1 287 ? 23.839 -5.786 -7.907 1.00 91.75 287 ALA A CA 1
ATOM 1998 C C . ALA A 1 287 ? 25.203 -6.316 -8.391 1.00 91.75 287 ALA A C 1
ATOM 2000 O O . ALA A 1 287 ? 25.832 -5.740 -9.284 1.00 91.75 287 ALA A O 1
ATOM 2001 N N . PRO A 1 288 ? 25.686 -7.432 -7.817 1.00 90.25 288 PRO A N 1
ATOM 2002 C CA . PRO A 1 288 ? 26.913 -8.091 -8.272 1.00 90.25 288 PRO A CA 1
ATOM 2003 C C . PRO A 1 288 ? 26.768 -8.739 -9.657 1.00 90.25 288 PRO A C 1
ATOM 2005 O O . PRO A 1 288 ? 27.766 -8.946 -10.351 1.00 90.25 288 PRO A O 1
ATOM 2008 N N . GLU A 1 289 ? 25.538 -9.030 -10.077 1.00 90.12 289 GLU A N 1
ATOM 2009 C CA . GLU A 1 289 ? 25.197 -9.510 -11.413 1.00 90.12 289 GLU A CA 1
ATOM 2010 C C . GLU A 1 289 ? 24.046 -8.683 -11.998 1.00 90.12 289 GLU A C 1
ATOM 2012 O O . GLU A 1 289 ? 23.240 -8.125 -11.260 1.00 90.12 289 GLU A O 1
ATOM 2017 N N . ALA A 1 290 ? 24.000 -8.586 -13.327 1.00 88.56 290 ALA A N 1
ATOM 2018 C CA . ALA A 1 290 ? 22.958 -7.853 -14.039 1.00 88.56 290 ALA A CA 1
ATOM 2019 C C . ALA A 1 290 ? 21.593 -8.535 -13.871 1.00 88.56 290 ALA A C 1
ATOM 2021 O O . ALA A 1 290 ? 21.503 -9.768 -13.895 1.00 88.56 290 ALA A O 1
ATOM 2022 N N . PHE A 1 291 ? 20.537 -7.735 -13.761 1.00 89.88 291 PHE A N 1
ATOM 2023 C CA . PHE A 1 291 ? 19.172 -8.239 -13.766 1.00 89.88 291 PHE A CA 1
ATOM 2024 C C . PHE A 1 291 ? 18.718 -8.430 -15.217 1.00 89.88 291 PHE A C 1
ATOM 2026 O O . PHE A 1 291 ? 18.956 -7.594 -16.082 1.00 89.88 291 PHE A O 1
ATOM 2033 N N . GLY A 1 292 ? 18.064 -9.547 -15.515 1.00 85.25 292 GLY A N 1
ATOM 2034 C CA . GLY A 1 292 ? 17.611 -9.843 -16.872 1.00 85.25 292 GLY A CA 1
ATOM 2035 C C . GLY A 1 292 ? 16.459 -10.834 -16.895 1.00 85.25 292 GLY A C 1
ATOM 2036 O O . GLY A 1 292 ? 16.052 -11.344 -15.856 1.00 85.25 292 GLY A O 1
ATOM 2037 N N . GLU A 1 293 ? 15.955 -11.132 -18.094 1.00 79.31 293 GLU A N 1
ATOM 2038 C CA . GLU A 1 293 ? 14.804 -12.029 -18.301 1.00 79.31 293 GLU A CA 1
ATOM 2039 C C . GLU A 1 293 ? 15.011 -13.438 -17.712 1.00 79.31 293 GLU A C 1
ATOM 2041 O O . GLU A 1 293 ? 14.056 -14.061 -17.260 1.00 79.31 293 GLU A O 1
ATOM 2046 N N . ASP A 1 294 ? 16.259 -13.919 -17.679 1.00 81.31 294 ASP A N 1
ATOM 2047 C CA . ASP A 1 294 ? 16.638 -15.225 -17.120 1.00 81.31 294 ASP A CA 1
ATOM 2048 C C . ASP A 1 294 ? 17.017 -15.157 -15.623 1.00 81.31 294 ASP A C 1
ATOM 2050 O O . ASP A 1 294 ? 17.537 -16.130 -15.068 1.00 81.31 294 ASP A O 1
ATOM 2054 N N . SER A 1 295 ? 16.817 -14.007 -14.968 1.00 87.19 295 SER A N 1
ATOM 2055 C CA . SER A 1 295 ? 17.142 -13.836 -13.553 1.00 87.19 295 SER A CA 1
ATOM 2056 C C . SER A 1 295 ? 16.294 -14.756 -12.678 1.00 87.19 295 SER A C 1
ATOM 2058 O O . SER A 1 295 ? 15.082 -14.871 -12.846 1.00 87.19 295 SER A O 1
ATOM 2060 N N . THR A 1 296 ? 16.941 -15.383 -11.698 1.00 90.12 296 THR A N 1
ATOM 2061 C CA . THR A 1 296 ? 16.286 -16.240 -10.702 1.00 90.12 296 THR A CA 1
ATOM 2062 C C . THR A 1 296 ? 16.147 -15.549 -9.351 1.00 90.12 296 THR A C 1
ATOM 2064 O O . THR A 1 296 ? 16.001 -16.231 -8.342 1.00 90.12 296 THR A O 1
ATOM 2067 N N . TRP A 1 297 ? 16.268 -14.219 -9.291 1.00 91.31 297 TRP A N 1
ATOM 2068 C CA . TRP A 1 297 ? 16.185 -13.489 -8.020 1.00 91.31 297 TRP A CA 1
ATOM 2069 C C . TRP A 1 297 ? 14.807 -13.642 -7.387 1.00 91.31 297 TRP A C 1
ATOM 2071 O O . TRP A 1 297 ? 14.713 -13.799 -6.174 1.00 91.31 297 TRP A O 1
ATOM 2081 N N . PHE A 1 298 ? 13.774 -13.677 -8.229 1.00 93.69 298 PHE A N 1
ATOM 2082 C CA . PHE A 1 298 ? 12.378 -13.759 -7.828 1.00 93.69 298 PHE A CA 1
ATOM 2083 C C . PHE A 1 298 ? 11.715 -15.050 -8.302 1.00 93.69 298 PHE A C 1
ATOM 2085 O O . PHE A 1 298 ? 12.138 -15.635 -9.303 1.00 93.69 298 PHE A O 1
ATOM 2092 N N . VAL A 1 299 ? 10.660 -15.476 -7.605 1.00 94.00 299 VAL A N 1
ATOM 2093 C CA . VAL A 1 299 ? 9.901 -16.691 -7.934 1.00 94.00 299 VAL A CA 1
ATOM 2094 C C . VAL A 1 299 ? 9.315 -16.619 -9.345 1.00 94.00 299 VAL A C 1
ATOM 2096 O O . VAL A 1 299 ? 9.523 -17.543 -10.138 1.00 94.00 299 VAL A O 1
ATOM 2099 N N . ASN A 1 300 ? 8.585 -15.547 -9.681 1.00 91.69 300 ASN A N 1
ATOM 2100 C CA . ASN A 1 300 ? 8.019 -15.361 -11.017 1.00 91.69 300 ASN A CA 1
ATOM 2101 C C . ASN A 1 300 ? 7.649 -13.895 -11.313 1.00 91.69 300 ASN A C 1
ATOM 2103 O O . ASN A 1 300 ? 6.520 -13.444 -11.102 1.00 91.69 300 ASN A O 1
ATOM 2107 N N . THR A 1 301 ? 8.579 -13.184 -11.948 1.00 90.12 301 THR A N 1
ATOM 2108 C CA . THR A 1 301 ? 8.402 -11.785 -12.369 1.00 90.12 301 THR A CA 1
ATOM 2109 C C . THR A 1 301 ? 7.236 -11.589 -13.339 1.00 90.12 301 THR A C 1
ATOM 2111 O O . THR A 1 301 ? 6.543 -10.577 -13.261 1.00 90.12 301 THR A O 1
ATOM 2114 N N . THR A 1 302 ? 6.945 -12.574 -14.198 1.00 84.88 302 THR A N 1
ATOM 2115 C CA . THR A 1 302 ? 5.868 -12.477 -15.198 1.00 84.88 302 THR A CA 1
ATOM 2116 C C . THR A 1 302 ? 4.495 -12.358 -14.544 1.00 84.88 302 THR A C 1
ATOM 2118 O O . THR A 1 302 ? 3.636 -11.640 -15.044 1.00 84.88 302 THR A O 1
ATOM 2121 N N . ILE A 1 303 ? 4.258 -13.038 -13.423 1.00 87.62 303 ILE A N 1
ATOM 2122 C CA . ILE A 1 303 ? 2.961 -12.972 -12.728 1.00 87.62 303 ILE A CA 1
ATOM 2123 C C . ILE A 1 303 ? 2.966 -12.008 -11.536 1.00 87.62 303 ILE A C 1
ATOM 2125 O O . ILE A 1 303 ? 1.974 -11.965 -10.817 1.00 87.62 303 ILE A O 1
ATOM 2129 N N . GLY A 1 304 ? 4.058 -11.260 -11.344 1.00 91.31 304 GLY A N 1
ATOM 2130 C CA . GLY A 1 304 ? 4.249 -10.335 -10.225 1.00 91.31 304 GLY A CA 1
ATOM 2131 C C . GLY A 1 304 ? 4.562 -10.987 -8.886 1.00 91.31 304 GLY A C 1
ATOM 2132 O O . GLY A 1 304 ? 4.462 -10.328 -7.860 1.00 91.31 304 GLY A O 1
ATOM 2133 N N . ASP A 1 305 ? 4.958 -12.257 -8.898 1.00 93.94 305 ASP A N 1
ATOM 2134 C CA . ASP A 1 305 ? 5.451 -12.958 -7.720 1.00 93.94 305 ASP A CA 1
ATOM 2135 C C . ASP A 1 305 ? 6.934 -12.604 -7.535 1.00 93.94 305 ASP A C 1
ATOM 2137 O O . ASP A 1 305 ? 7.826 -13.180 -8.174 1.00 93.94 305 ASP A O 1
ATOM 2141 N N . LEU A 1 306 ? 7.165 -11.556 -6.742 1.00 95.62 306 LEU A N 1
ATOM 2142 C CA . LEU A 1 306 ? 8.479 -10.965 -6.499 1.00 95.62 306 LEU A CA 1
ATOM 2143 C C . LEU A 1 306 ? 9.089 -11.409 -5.161 1.00 95.62 306 LEU A C 1
ATOM 2145 O O . LEU A 1 306 ? 9.984 -10.729 -4.658 1.00 95.62 306 LEU A O 1
ATOM 2149 N N . HIS A 1 307 ? 8.650 -12.548 -4.614 1.00 95.81 307 HIS A N 1
ATOM 2150 C CA . HIS A 1 307 ? 9.323 -13.175 -3.476 1.00 95.81 307 HIS A CA 1
ATOM 2151 C C . HIS A 1 307 ? 10.727 -13.617 -3.888 1.00 95.81 307 HIS A C 1
ATOM 2153 O O . HIS A 1 307 ? 10.941 -14.127 -4.998 1.00 95.81 307 HIS A O 1
ATOM 2159 N N . LEU A 1 308 ? 11.695 -13.409 -3.008 1.00 94.19 308 LEU A N 1
ATOM 2160 C CA . LEU A 1 308 ? 13.095 -13.752 -3.192 1.00 94.19 308 LEU A CA 1
ATOM 2161 C C . LEU A 1 308 ? 13.265 -15.271 -3.111 1.00 94.19 308 LEU A C 1
ATOM 2163 O O . LEU A 1 308 ? 12.783 -15.934 -2.203 1.00 94.19 308 LEU A O 1
ATOM 2167 N N . THR A 1 309 ? 14.018 -15.865 -4.037 1.00 89.88 309 THR A N 1
ATOM 2168 C CA . THR A 1 309 ? 14.130 -17.338 -4.104 1.00 89.88 309 THR A CA 1
ATOM 2169 C C . THR A 1 309 ? 15.099 -17.968 -3.088 1.00 89.88 309 THR A C 1
ATOM 2171 O O . THR A 1 309 ? 15.380 -19.165 -3.195 1.00 89.88 309 THR A O 1
ATOM 2174 N N . GLY A 1 310 ? 15.653 -17.197 -2.139 1.00 74.00 310 GLY A N 1
ATOM 2175 C CA . GLY A 1 310 ? 16.516 -17.656 -1.027 1.00 74.00 310 GLY A CA 1
ATOM 2176 C C . GLY A 1 310 ? 17.801 -18.418 -1.410 1.00 74.00 310 GLY A C 1
ATOM 2177 O O . GLY A 1 310 ? 18.572 -18.856 -0.554 1.00 74.00 310 GLY A O 1
ATOM 2178 N N . ASN A 1 311 ? 18.063 -18.624 -2.702 1.00 68.06 311 ASN A N 1
ATOM 2179 C CA . ASN A 1 311 ? 19.195 -19.412 -3.177 1.00 68.06 311 ASN A CA 1
ATOM 2180 C C . ASN A 1 311 ? 20.480 -18.595 -2.973 1.00 68.06 311 ASN A C 1
ATOM 2182 O O . ASN A 1 311 ? 20.481 -17.416 -3.326 1.00 68.06 311 ASN A O 1
ATOM 2186 N N . PRO A 1 312 ? 21.581 -19.173 -2.451 1.00 59.03 312 PRO A N 1
ATOM 2187 C CA . PRO A 1 312 ? 22.770 -18.398 -2.129 1.00 59.03 312 PRO A CA 1
ATOM 2188 C C . PRO A 1 312 ? 23.404 -17.847 -3.409 1.00 59.03 312 PRO A C 1
ATOM 2190 O O . PRO A 1 312 ? 24.157 -18.531 -4.108 1.00 59.03 312 PRO A O 1
ATOM 2193 N N . THR A 1 313 ? 23.083 -16.593 -3.695 1.00 77.12 313 THR A N 1
ATOM 2194 C CA . THR A 1 313 ? 23.697 -15.745 -4.708 1.00 77.12 313 THR A CA 1
ATOM 2195 C C . THR A 1 313 ? 24.333 -14.555 -4.000 1.00 77.12 313 THR A C 1
ATOM 2197 O O . THR A 1 313 ? 23.911 -14.152 -2.918 1.00 77.12 313 THR A O 1
ATOM 2200 N N . GLU A 1 314 ? 25.353 -13.956 -4.611 1.00 87.00 314 GLU A N 1
ATOM 2201 C CA . GLU A 1 314 ? 25.948 -12.721 -4.080 1.00 87.00 314 GLU A CA 1
ATOM 2202 C C . GLU A 1 314 ? 24.913 -11.578 -4.007 1.00 87.00 314 GLU A C 1
ATOM 2204 O O . GLU A 1 314 ? 25.052 -10.657 -3.206 1.00 87.00 314 GLU A O 1
ATOM 2209 N N . VAL A 1 315 ? 23.858 -11.647 -4.828 1.00 89.06 315 VAL A N 1
ATOM 2210 C CA . VAL A 1 315 ? 22.733 -10.703 -4.823 1.00 89.06 315 VAL A CA 1
ATOM 2211 C C . VAL A 1 315 ? 21.949 -10.797 -3.522 1.00 89.06 315 VAL A C 1
ATOM 2213 O O . VAL A 1 315 ? 21.621 -9.769 -2.938 1.00 89.06 315 VAL A O 1
ATOM 2216 N N . PHE A 1 316 ? 21.683 -12.014 -3.050 1.00 89.62 316 PHE A N 1
ATOM 2217 C CA . PHE A 1 316 ? 20.963 -12.229 -1.801 1.00 89.62 316 PHE A CA 1
ATOM 2218 C C . PHE A 1 316 ? 21.691 -11.590 -0.612 1.00 89.62 316 PHE A C 1
ATOM 2220 O O . PHE A 1 316 ? 21.105 -10.815 0.148 1.00 89.62 316 PHE A O 1
ATOM 2227 N N . ASP A 1 317 ? 23.000 -11.835 -0.510 1.00 89.81 317 ASP A N 1
ATOM 2228 C CA . ASP A 1 317 ? 23.845 -11.222 0.518 1.00 89.81 317 ASP A CA 1
ATOM 2229 C C . ASP A 1 317 ? 23.805 -9.688 0.425 1.00 89.81 317 ASP A C 1
ATOM 2231 O O . ASP A 1 317 ? 23.709 -9.006 1.450 1.00 89.81 317 ASP A O 1
ATOM 2235 N N . ALA A 1 318 ? 23.825 -9.139 -0.796 1.00 92.88 318 ALA A N 1
ATOM 2236 C CA . ALA A 1 318 ? 23.741 -7.700 -1.020 1.00 92.88 318 ALA A CA 1
ATOM 2237 C C . ALA A 1 318 ? 22.397 -7.117 -0.555 1.00 92.88 318 ALA A C 1
ATOM 2239 O O . ALA A 1 318 ? 22.402 -6.096 0.125 1.00 92.88 318 ALA A O 1
ATOM 2240 N N . ILE A 1 319 ? 21.270 -7.765 -0.868 1.00 94.56 319 ILE A N 1
ATOM 2241 C CA . ILE A 1 319 ? 19.912 -7.303 -0.531 1.00 94.56 319 ILE A CA 1
ATOM 2242 C C . ILE A 1 319 ? 19.641 -7.386 0.979 1.00 94.56 319 ILE A C 1
ATOM 2244 O O . ILE A 1 319 ? 19.064 -6.457 1.545 1.00 94.56 319 ILE A O 1
ATOM 2248 N N . SER A 1 320 ? 20.105 -8.444 1.650 1.00 94.19 320 SER A N 1
ATOM 2249 C CA . SER A 1 320 ? 19.798 -8.730 3.066 1.00 94.19 320 SER A CA 1
ATOM 2250 C C . SER A 1 320 ? 20.274 -7.679 4.079 1.00 94.19 320 SER A C 1
ATOM 2252 O O . SER A 1 320 ? 19.836 -7.671 5.229 1.00 94.19 320 SER A O 1
ATOM 2254 N N . THR A 1 321 ? 21.187 -6.794 3.672 1.00 94.94 321 THR A N 1
ATOM 2255 C CA . THR A 1 321 ? 21.783 -5.766 4.543 1.00 94.94 321 THR A CA 1
ATOM 2256 C C . THR A 1 321 ? 21.837 -4.380 3.899 1.00 94.94 321 THR A C 1
ATOM 2258 O O . THR A 1 321 ? 22.504 -3.485 4.423 1.00 94.94 321 THR A O 1
ATOM 2261 N N . PHE A 1 322 ? 21.168 -4.189 2.758 1.00 97.00 322 PHE A N 1
ATOM 2262 C CA . PHE A 1 322 ? 21.261 -2.949 1.984 1.00 97.00 322 PHE A CA 1
ATOM 2263 C C . PHE A 1 322 ? 20.467 -1.796 2.605 1.00 97.00 322 PHE A C 1
ATOM 2265 O O . PHE A 1 322 ? 20.897 -0.642 2.555 1.00 97.00 322 PHE A O 1
ATOM 2272 N N . ALA A 1 323 ? 19.300 -2.107 3.168 1.00 97.44 323 ALA A N 1
ATOM 2273 C CA . ALA A 1 323 ? 18.429 -1.132 3.803 1.00 97.44 323 ALA A CA 1
ATOM 2274 C C . ALA A 1 323 ? 18.865 -0.872 5.248 1.00 97.44 323 ALA A C 1
ATOM 2276 O O . ALA A 1 323 ? 19.506 -1.707 5.888 1.00 97.44 323 ALA A O 1
ATOM 2277 N N . THR A 1 324 ? 18.493 0.291 5.777 1.00 97.56 324 THR A N 1
ATOM 2278 C CA . THR A 1 324 ? 18.612 0.598 7.208 1.00 97.56 324 THR A CA 1
ATOM 2279 C C . THR A 1 324 ? 17.217 0.784 7.771 1.00 97.56 324 THR A C 1
ATOM 2281 O O . THR A 1 324 ? 16.464 1.628 7.285 1.00 97.56 324 THR A O 1
ATOM 2284 N N . TRP A 1 325 ? 16.877 -0.007 8.784 1.00 97.19 325 TRP A N 1
ATOM 2285 C CA . TRP A 1 325 ? 15.582 0.089 9.438 1.00 97.19 325 TRP A CA 1
ATOM 2286 C C . TRP A 1 325 ? 15.526 1.324 10.335 1.00 97.19 325 TRP A C 1
ATOM 2288 O O . TRP A 1 325 ? 16.449 1.585 11.112 1.00 97.19 325 TRP A O 1
ATOM 2298 N N . THR A 1 326 ? 14.438 2.078 10.243 1.00 95.69 326 THR A N 1
ATOM 2299 C CA . THR A 1 326 ? 14.164 3.259 11.066 1.00 95.69 326 THR A CA 1
ATOM 2300 C C . THR A 1 326 ? 12.820 3.146 11.767 1.00 95.69 326 THR A C 1
ATOM 2302 O O . THR A 1 326 ? 11.913 2.465 11.298 1.00 95.69 326 THR A O 1
ATOM 2305 N N . THR A 1 327 ? 12.667 3.839 12.892 1.00 89.56 327 THR A N 1
ATOM 2306 C CA . THR A 1 327 ? 11.393 3.862 13.628 1.00 89.56 327 THR A CA 1
ATOM 2307 C C . THR A 1 327 ? 10.233 4.298 12.724 1.00 89.56 327 THR A C 1
ATOM 2309 O O . THR A 1 327 ? 10.270 5.385 12.151 1.00 89.56 327 THR A O 1
ATOM 2312 N N . GLY A 1 328 ? 9.187 3.471 12.645 1.00 86.12 328 GLY A N 1
ATOM 2313 C CA . GLY A 1 328 ? 8.029 3.682 11.765 1.00 86.12 328 GLY A CA 1
ATOM 2314 C C . GLY A 1 328 ? 8.073 2.869 10.467 1.00 86.12 328 GLY A C 1
ATOM 2315 O O . GLY A 1 328 ? 7.108 2.884 9.706 1.00 86.12 328 GLY A O 1
ATOM 2316 N N . ASP A 1 329 ? 9.164 2.144 10.220 1.00 93.38 329 ASP A N 1
ATOM 2317 C CA . ASP A 1 329 ? 9.241 1.151 9.152 1.00 93.38 329 ASP A CA 1
ATOM 2318 C C . ASP A 1 329 ? 8.341 -0.057 9.441 1.00 93.38 329 ASP A C 1
ATOM 2320 O O . ASP A 1 329 ? 8.079 -0.363 10.610 1.00 93.38 329 ASP A O 1
ATOM 2324 N N . PRO A 1 330 ? 7.899 -0.781 8.393 1.00 92.69 330 PRO A N 1
ATOM 2325 C CA . PRO A 1 330 ? 7.184 -2.037 8.562 1.00 92.69 330 PRO A CA 1
ATOM 2326 C C . PRO A 1 330 ? 7.946 -3.000 9.481 1.00 92.69 330 PRO A C 1
ATOM 2328 O O . PRO A 1 330 ? 9.166 -3.166 9.370 1.00 92.69 330 PRO A O 1
ATOM 2331 N N . LEU A 1 331 ? 7.212 -3.617 10.407 1.00 92.81 331 LEU A N 1
ATOM 2332 C CA . LEU A 1 331 ? 7.743 -4.634 11.320 1.00 92.81 331 LEU A CA 1
ATOM 2333 C C . LEU A 1 331 ? 7.771 -6.022 10.684 1.00 92.81 331 LEU A C 1
ATOM 2335 O O . LEU A 1 331 ? 8.528 -6.879 11.132 1.00 92.81 331 LEU A O 1
ATOM 2339 N N . THR A 1 332 ? 6.970 -6.219 9.644 1.00 94.50 332 THR A N 1
ATOM 2340 C CA . THR A 1 332 ? 6.921 -7.435 8.846 1.00 94.50 332 THR A CA 1
ATOM 2341 C C . THR A 1 332 ? 7.104 -7.110 7.372 1.00 94.50 332 THR A C 1
ATOM 2343 O O . THR A 1 332 ? 7.008 -5.951 6.952 1.00 94.50 332 THR A O 1
ATOM 2346 N N . ASP A 1 333 ? 7.430 -8.122 6.589 1.00 95.88 333 ASP A N 1
ATOM 2347 C CA . ASP A 1 333 ? 7.441 -8.074 5.136 1.00 95.88 333 ASP A CA 1
ATOM 2348 C C . ASP A 1 333 ? 6.061 -8.426 4.551 1.00 95.88 333 ASP A C 1
ATOM 2350 O O . ASP A 1 333 ? 5.056 -8.356 5.270 1.00 95.88 333 ASP A O 1
ATOM 2354 N N . ILE A 1 334 ? 5.971 -8.642 3.237 1.00 95.62 334 ILE A N 1
ATOM 2355 C CA . ILE A 1 334 ? 4.695 -8.867 2.545 1.00 95.62 334 ILE A CA 1
ATOM 2356 C C . ILE A 1 334 ? 4.016 -10.185 2.945 1.00 95.62 334 ILE A C 1
ATOM 2358 O O . ILE A 1 334 ? 2.786 -10.243 2.927 1.00 95.62 334 ILE A O 1
ATOM 2362 N N . ASP A 1 335 ? 4.788 -11.186 3.371 1.00 93.81 335 ASP A N 1
ATOM 2363 C CA . ASP A 1 335 ? 4.303 -12.493 3.829 1.00 93.81 335 ASP A CA 1
ATOM 2364 C C . ASP A 1 335 ? 3.993 -12.524 5.334 1.00 93.81 335 ASP A C 1
ATOM 2366 O O . ASP A 1 335 ? 3.345 -13.446 5.840 1.00 93.81 335 ASP A O 1
ATOM 2370 N N . GLY A 1 336 ? 4.391 -11.476 6.057 1.00 92.75 336 GLY A N 1
ATOM 2371 C CA . GLY A 1 336 ? 4.223 -11.371 7.504 1.00 92.75 336 GLY A CA 1
ATOM 2372 C C . GLY A 1 336 ? 5.466 -11.787 8.290 1.00 92.75 336 GLY A C 1
ATOM 2373 O O . GLY A 1 336 ? 5.416 -11.826 9.524 1.00 92.75 336 GLY A O 1
ATOM 2374 N N . ASP A 1 337 ? 6.585 -12.046 7.617 1.00 94.56 337 ASP A N 1
ATOM 2375 C CA . ASP A 1 337 ? 7.843 -12.403 8.250 1.00 94.56 337 ASP A CA 1
ATOM 2376 C C . ASP A 1 337 ? 8.501 -11.201 8.913 1.00 94.56 337 ASP A C 1
ATOM 2378 O O . ASP A 1 337 ? 8.511 -10.074 8.412 1.00 94.56 337 ASP A O 1
ATOM 2382 N N . LEU A 1 338 ? 9.042 -11.438 10.110 1.00 93.69 338 LEU A N 1
ATOM 2383 C CA . LEU A 1 338 ? 9.560 -10.374 10.961 1.00 93.69 338 LEU A CA 1
ATOM 2384 C C . LEU A 1 338 ? 10.807 -9.729 10.358 1.00 93.69 338 LEU A C 1
ATOM 2386 O O . LEU A 1 338 ? 11.819 -10.378 10.087 1.00 93.69 338 LEU A O 1
ATOM 2390 N N . ARG A 1 339 ? 10.781 -8.401 10.296 1.00 94.25 339 ARG A N 1
ATOM 2391 C CA . ARG A 1 339 ? 11.950 -7.572 10.014 1.00 94.25 339 ARG A CA 1
ATOM 2392 C C . ARG A 1 339 ? 12.702 -7.249 11.300 1.00 94.25 339 ARG A C 1
ATOM 2394 O O . ARG A 1 339 ? 12.192 -7.351 12.418 1.00 94.25 339 ARG A O 1
ATOM 2401 N N . VAL A 1 340 ? 13.944 -6.795 11.138 1.00 94.25 340 VAL A N 1
ATOM 2402 C CA . VAL A 1 340 ? 14.660 -6.120 12.227 1.00 94.25 340 VAL A CA 1
ATOM 2403 C C . VAL A 1 340 ? 13.851 -4.896 12.656 1.00 94.25 340 VAL A C 1
ATOM 2405 O O . VAL A 1 340 ? 13.410 -4.145 11.803 1.00 94.25 340 VAL A O 1
ATOM 2408 N N . ASN A 1 341 ? 13.686 -4.674 13.960 1.00 91.69 341 ASN A N 1
ATOM 2409 C CA . ASN A 1 341 ? 12.871 -3.590 14.523 1.00 91.69 341 ASN A CA 1
ATOM 2410 C C . ASN A 1 341 ? 13.683 -2.639 15.423 1.00 91.69 341 ASN A C 1
ATOM 2412 O O . ASN A 1 341 ? 13.190 -2.106 16.418 1.00 91.69 341 ASN A O 1
ATOM 2416 N N . VAL A 1 342 ? 14.968 -2.469 15.105 1.00 94.62 342 VAL A N 1
ATOM 2417 C CA . VAL A 1 342 ? 15.901 -1.641 15.875 1.00 94.62 342 VAL A CA 1
ATOM 2418 C C . VAL A 1 342 ? 16.441 -0.535 14.981 1.00 94.62 342 VAL A C 1
ATOM 2420 O O . VAL A 1 342 ? 17.092 -0.804 13.973 1.00 94.62 342 VAL A O 1
ATOM 2423 N N . ASP A 1 343 ? 16.194 0.708 15.390 1.00 96.38 343 ASP A N 1
ATOM 2424 C CA . ASP A 1 343 ? 16.599 1.912 14.665 1.00 96.38 343 ASP A CA 1
ATOM 2425 C C . ASP A 1 343 ? 18.099 1.897 14.312 1.00 96.38 343 ASP A C 1
ATOM 2427 O O . ASP A 1 343 ? 18.966 1.647 15.161 1.00 96.38 343 ASP A O 1
ATOM 2431 N N . GLY A 1 344 ? 18.402 2.135 13.037 1.00 96.81 344 GLY A N 1
ATOM 2432 C CA . GLY A 1 344 ? 19.756 2.163 12.493 1.00 96.81 344 GLY A CA 1
ATOM 2433 C C . GLY A 1 344 ? 20.375 0.792 12.202 1.00 96.81 344 GLY A C 1
ATOM 2434 O O . GLY A 1 344 ? 21.549 0.744 11.826 1.00 96.81 344 GLY A O 1
ATOM 2435 N N . GLN A 1 345 ? 19.657 -0.321 12.389 1.00 97.69 345 GLN A N 1
ATOM 2436 C CA . GLN A 1 345 ? 20.178 -1.642 12.025 1.00 97.69 345 GLN A CA 1
ATOM 2437 C C . GLN A 1 345 ? 20.001 -1.940 10.528 1.00 97.69 345 GLN A C 1
ATOM 2439 O O . GLN A 1 345 ? 18.966 -1.593 9.955 1.00 97.69 345 GLN A O 1
ATOM 2444 N N . PRO A 1 346 ? 20.975 -2.625 9.898 1.00 97.25 346 PRO A N 1
ATOM 2445 C CA . PRO A 1 346 ? 20.806 -3.154 8.551 1.00 97.25 346 PRO A CA 1
ATOM 2446 C C . PRO A 1 346 ? 19.648 -4.153 8.470 1.00 97.25 346 PRO A C 1
ATOM 2448 O O . PRO A 1 346 ? 19.430 -4.930 9.401 1.00 97.25 346 PRO A O 1
ATOM 2451 N N . THR A 1 347 ? 18.941 -4.151 7.345 1.00 96.56 347 THR A N 1
ATOM 2452 C CA . THR A 1 347 ? 17.828 -5.064 7.058 1.00 96.56 347 THR A CA 1
ATOM 2453 C C . THR A 1 347 ? 17.711 -5.320 5.551 1.00 96.56 347 THR A C 1
ATOM 2455 O O . THR A 1 347 ? 18.428 -4.717 4.743 1.00 96.56 347 THR A O 1
ATOM 2458 N N . PHE A 1 348 ? 16.791 -6.205 5.178 1.00 96.69 348 PHE A N 1
ATOM 2459 C CA . PHE A 1 348 ? 16.429 -6.467 3.791 1.00 96.69 348 PHE A CA 1
ATOM 2460 C C . PHE A 1 348 ? 15.809 -5.232 3.141 1.00 96.69 348 PHE A C 1
ATOM 2462 O O . PHE A 1 348 ? 14.907 -4.599 3.694 1.00 96.69 348 PHE A O 1
A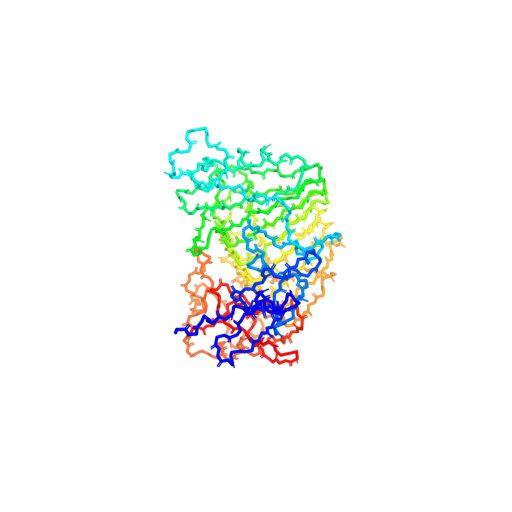TOM 2469 N N . VAL A 1 349 ? 16.289 -4.919 1.943 1.00 97.50 349 VAL A N 1
ATOM 2470 C CA . VAL A 1 349 ? 15.671 -3.945 1.041 1.00 97.50 349 VAL A CA 1
ATOM 2471 C C . VAL A 1 349 ? 14.530 -4.600 0.252 1.00 97.50 349 VAL A C 1
ATOM 2473 O O . VAL A 1 349 ? 14.605 -5.783 -0.062 1.00 97.50 349 VAL A O 1
ATOM 2476 N N . GLY A 1 350 ? 13.495 -3.835 -0.101 1.00 97.81 350 GLY A N 1
ATOM 2477 C CA . GLY A 1 350 ? 12.324 -4.344 -0.826 1.00 97.81 350 GLY A CA 1
ATOM 2478 C C . GLY A 1 350 ? 11.231 -4.888 0.096 1.00 97.81 350 GLY A C 1
ATOM 2479 O O . GLY A 1 350 ? 11.346 -4.806 1.320 1.00 97.81 350 GLY A O 1
ATOM 2480 N N . ALA A 1 351 ? 10.150 -5.402 -0.495 1.00 97.62 351 ALA A N 1
ATOM 2481 C CA . ALA A 1 351 ? 8.953 -5.833 0.243 1.00 97.62 351 ALA A CA 1
ATOM 2482 C C . ALA A 1 351 ? 9.053 -7.225 0.866 1.00 97.62 351 ALA A C 1
ATOM 2484 O O . ALA A 1 351 ? 8.184 -7.591 1.641 1.00 97.62 351 ALA A O 1
ATOM 2485 N N . ASP A 1 352 ? 10.124 -7.952 0.586 1.00 96.62 352 ASP A N 1
ATOM 2486 C CA . ASP A 1 352 ? 10.276 -9.349 0.971 1.00 96.62 352 ASP A CA 1
ATOM 2487 C C . ASP A 1 352 ? 11.512 -9.547 1.848 1.00 96.62 352 ASP A C 1
ATOM 2489 O O . ASP A 1 352 ? 12.546 -8.894 1.633 1.00 96.62 352 ASP A O 1
ATOM 2493 N N . VAL A 1 353 ? 11.420 -10.448 2.818 1.00 92.75 353 VAL A N 1
ATOM 2494 C CA . VAL A 1 353 ? 12.569 -11.085 3.459 1.00 92.75 353 VAL A CA 1
ATOM 2495 C C . VAL A 1 353 ? 12.532 -12.558 3.084 1.00 92.75 353 VAL A C 1
ATOM 2497 O O . VAL A 1 353 ? 11.508 -13.202 3.211 1.00 92.75 353 VAL A O 1
ATOM 2500 N N . ALA A 1 354 ? 13.639 -13.117 2.595 1.00 81.75 354 ALA A N 1
ATOM 2501 C CA . ALA A 1 354 ? 13.572 -14.516 2.180 1.00 81.75 354 ALA A CA 1
ATOM 2502 C C . ALA A 1 354 ? 13.524 -15.473 3.375 1.00 81.75 354 ALA A C 1
ATOM 2504 O O . ALA A 1 354 ? 14.294 -15.316 4.333 1.00 81.75 354 ALA A O 1
ATOM 2505 N N . ASP A 1 355 ? 12.717 -16.515 3.200 1.00 68.81 355 ASP A N 1
ATOM 2506 C CA . ASP A 1 355 ? 12.649 -17.739 4.005 1.00 68.81 355 ASP A CA 1
ATOM 2507 C C . ASP A 1 355 ? 13.881 -18.665 3.897 1.00 68.81 355 ASP A C 1
ATOM 2509 O O . ASP A 1 355 ? 14.414 -18.880 2.776 1.00 68.81 355 ASP A O 1
#

Sequence (355 aa):
MAVASSCADEFPDTPACDADSGACLVCTEADASACGGSTPACVDNTCVPCSMHEQCPGSACQLEGDDTGTCFAGDALHVDGDAACVSGDGSEDTPFCTLEEAADQIGGGEGVVILHAAGPYNESITIDTGARIAFIAASGEAPEWRNASTSSLRATDSSIVYAHGIDFRSSTTSALSAALSGEAYVTNSIISNTGDIAILANQGHLMLRNTFVSQNESLSAIDVAGGTLDIGYSTIVTGLSINAIGIDCDGGSSGSVRNSIILTAGSAPELDCANVETEGLFLEANAPEAFGEDSTWFVNTTIGDLHLTGNPTEVFDAISTFATWTTGDPLTDIDGDLRVNVDGQPTFVGADVAD

Foldseek 3Di:
DDDPDQCCVVPVCQRDADPPPRDRANADQVGQVNAADQFSAADPSDGHQDLFQSRAPQFGAPNDDPSHRHTDDDGAFEEALADPQPPFPRDPVRHHNAPVVRCVVQDQEEHEYEYEAYPAHAAADEDENQYEYEYEYDPPGEHEYEHQPAERYEFEHNYEYEYYNYEYEAHAHEPYEYEHAGEYHYELYFFAHYNEEHYEYYCYEYEYALYFFFEEDLEENYEHHLYEYEYAQAEFEYALDARYEPYAYDPNYAYEHALAEFEHQHPHYNDHHPHYHYYLYHYQVQAPDGDHPPDQQAPDSNSRRREGPPDDDVRLVSQAFSHFDAPSHDQAASVRHGWDHDGGGGGGRHRYDHD